Protein AF-A0A7X7D7C1-F1 (afdb_monomer)

Structure (mmCIF, N/CA/C/O backbone):
data_AF-A0A7X7D7C1-F1
#
_entry.id   AF-A0A7X7D7C1-F1
#
loop_
_atom_site.group_PDB
_atom_site.id
_atom_site.type_symbol
_atom_site.label_atom_id
_atom_site.label_alt_id
_atom_site.label_comp_id
_atom_site.label_asym_id
_atom_site.label_entity_id
_atom_site.label_seq_id
_atom_site.pdbx_PDB_ins_code
_atom_site.Cartn_x
_atom_site.Cartn_y
_atom_site.Cartn_z
_atom_site.occupancy
_atom_site.B_iso_or_equiv
_atom_site.auth_seq_id
_atom_site.auth_comp_id
_atom_site.auth_asym_id
_atom_site.auth_atom_id
_atom_site.pdbx_PDB_model_num
ATOM 1 N N . MET A 1 1 ? 28.244 -16.939 8.262 1.00 48.03 1 MET A N 1
ATOM 2 C CA . MET A 1 1 ? 29.289 -17.452 7.339 1.00 48.03 1 MET A CA 1
ATOM 3 C C . MET A 1 1 ? 29.789 -16.307 6.469 1.00 48.03 1 MET A C 1
ATOM 5 O O . MET A 1 1 ? 28.972 -15.503 6.046 1.00 48.03 1 MET A O 1
ATOM 9 N N . ARG A 1 2 ? 31.103 -16.177 6.223 1.00 37.56 2 ARG A N 1
ATOM 10 C CA . ARG A 1 2 ? 31.621 -15.137 5.308 1.00 37.56 2 ARG A CA 1
ATOM 11 C C . ARG A 1 2 ? 31.044 -15.374 3.893 1.00 37.56 2 ARG A C 1
ATOM 13 O O . ARG A 1 2 ? 31.078 -16.529 3.467 1.00 37.56 2 ARG A O 1
ATOM 20 N N . PRO A 1 3 ? 30.588 -14.343 3.148 1.00 43.19 3 PRO A N 1
ATOM 21 C CA . PRO A 1 3 ? 29.995 -14.484 1.804 1.00 43.19 3 PRO A CA 1
ATOM 22 C C . PRO A 1 3 ? 30.848 -15.314 0.833 1.00 43.19 3 PRO A C 1
ATOM 24 O O . PRO A 1 3 ? 30.339 -16.008 -0.039 1.00 43.19 3 PRO A O 1
ATOM 27 N N . THR A 1 4 ? 32.165 -15.307 1.038 1.00 40.94 4 THR A N 1
ATOM 28 C CA . THR A 1 4 ? 33.154 -16.076 0.279 1.00 40.94 4 THR A CA 1
ATOM 29 C C . THR A 1 4 ? 32.983 -17.597 0.372 1.00 40.94 4 THR A C 1
ATOM 31 O O . THR A 1 4 ? 33.309 -18.295 -0.583 1.00 40.94 4 THR A O 1
ATOM 34 N N . LEU A 1 5 ? 32.498 -18.115 1.506 1.00 43.31 5 LEU A N 1
ATOM 35 C CA . LEU A 1 5 ? 32.280 -19.553 1.710 1.00 43.31 5 LEU A CA 1
ATOM 36 C C . LEU A 1 5 ? 30.950 -20.011 1.099 1.00 43.31 5 LEU A C 1
ATOM 38 O O . LEU A 1 5 ? 30.892 -21.096 0.534 1.00 43.31 5 LEU A O 1
ATOM 42 N N . LEU A 1 6 ? 29.919 -19.160 1.143 1.00 42.34 6 LEU A N 1
ATOM 43 C CA . LEU A 1 6 ? 28.611 -19.442 0.544 1.00 42.34 6 LEU A CA 1
ATOM 44 C C . LEU A 1 6 ? 28.664 -19.345 -0.994 1.00 42.34 6 LEU A C 1
ATOM 46 O O . LEU A 1 6 ? 28.146 -20.215 -1.681 1.00 42.34 6 LEU A O 1
ATOM 50 N N . ALA A 1 7 ? 29.394 -18.369 -1.545 1.00 39.81 7 ALA A N 1
ATOM 51 C CA . ALA A 1 7 ? 29.587 -18.225 -2.994 1.00 39.81 7 ALA A CA 1
ATOM 52 C C . ALA A 1 7 ? 30.265 -19.442 -3.644 1.00 39.81 7 ALA A C 1
ATOM 54 O O . ALA A 1 7 ? 29.868 -19.881 -4.719 1.00 39.81 7 ALA A O 1
ATOM 55 N N . ARG A 1 8 ? 31.253 -20.035 -2.961 1.00 42.25 8 ARG A N 1
ATOM 56 C CA . ARG A 1 8 ? 31.924 -21.259 -3.423 1.00 42.25 8 ARG A CA 1
ATOM 57 C C . ARG A 1 8 ? 31.050 -22.510 -3.318 1.00 42.25 8 ARG A C 1
ATOM 59 O O . ARG A 1 8 ? 31.224 -23.408 -4.129 1.00 42.25 8 ARG A O 1
ATOM 66 N N . ALA A 1 9 ? 30.142 -22.569 -2.346 1.00 43.94 9 ALA A N 1
ATOM 67 C CA . ALA A 1 9 ? 29.276 -23.726 -2.130 1.00 43.94 9 ALA A CA 1
ATOM 68 C C . ALA A 1 9 ? 28.091 -23.790 -3.112 1.00 43.94 9 ALA A C 1
ATOM 70 O O . ALA A 1 9 ? 27.617 -24.879 -3.412 1.00 43.94 9 ALA A O 1
ATOM 71 N N . VAL A 1 10 ? 27.626 -22.641 -3.619 1.00 47.59 10 VAL A N 1
ATOM 72 C CA . VAL A 1 10 ? 26.404 -22.537 -4.447 1.00 47.59 10 VAL A CA 1
ATOM 73 C C . VAL A 1 10 ? 26.718 -22.225 -5.923 1.00 47.59 10 VAL A C 1
ATOM 75 O O . VAL A 1 10 ? 25.814 -22.052 -6.730 1.00 47.59 10 VAL A O 1
ATOM 78 N N . GLY A 1 11 ? 27.999 -22.137 -6.306 1.00 43.94 11 GLY A N 1
ATOM 79 C CA . GLY A 1 11 ? 28.406 -21.878 -7.696 1.00 43.94 11 GLY A CA 1
ATOM 80 C C . GLY A 1 11 ? 27.997 -20.500 -8.238 1.00 43.94 11 GLY A C 1
ATOM 81 O O . GLY A 1 11 ? 27.956 -20.316 -9.450 1.00 43.94 11 GLY A O 1
ATOM 82 N N . ARG A 1 12 ? 27.693 -19.536 -7.358 1.00 49.75 12 ARG A N 1
ATOM 83 C CA . ARG A 1 12 ? 27.253 -18.174 -7.710 1.00 49.75 12 ARG A CA 1
ATOM 84 C C . ARG A 1 12 ? 28.358 -17.148 -7.456 1.00 49.75 12 ARG A C 1
ATOM 86 O O . ARG A 1 12 ? 29.199 -17.308 -6.566 1.00 49.75 12 ARG A O 1
ATOM 93 N N . SER A 1 13 ? 28.363 -16.065 -8.223 1.00 51.19 13 SER A N 1
ATOM 94 C CA . SER A 1 13 ? 29.283 -14.943 -8.051 1.00 51.19 13 SER A CA 1
ATOM 95 C C . SER A 1 13 ? 29.093 -14.259 -6.691 1.00 51.19 13 SER A C 1
ATOM 97 O O . SER A 1 13 ? 28.040 -14.309 -6.055 1.00 51.19 13 SER A O 1
ATOM 99 N N . ARG A 1 14 ? 30.128 -13.546 -6.228 1.00 43.12 14 ARG A N 1
ATOM 100 C CA . ARG A 1 14 ? 30.064 -12.785 -4.966 1.00 43.12 14 ARG A CA 1
ATOM 101 C C . ARG A 1 14 ? 28.978 -11.702 -4.964 1.00 43.12 14 ARG A C 1
ATOM 103 O O . ARG A 1 14 ? 28.547 -11.318 -3.882 1.00 43.12 14 ARG A O 1
ATOM 110 N N . ARG A 1 15 ? 28.578 -11.191 -6.135 1.00 42.44 15 ARG A N 1
ATOM 111 C CA . ARG A 1 15 ? 27.517 -10.182 -6.283 1.00 42.44 15 ARG A CA 1
ATOM 112 C C . ARG A 1 15 ? 26.144 -10.819 -6.069 1.00 42.44 15 ARG A C 1
ATOM 114 O O . ARG A 1 15 ? 25.401 -10.326 -5.232 1.00 42.44 15 ARG A O 1
ATOM 121 N N . GLU A 1 16 ? 25.899 -11.963 -6.702 1.00 42.28 16 GLU A N 1
ATOM 122 C CA . GLU A 1 16 ? 24.675 -12.757 -6.524 1.00 42.28 16 GLU A CA 1
ATOM 123 C C . GLU A 1 16 ? 24.535 -13.245 -5.077 1.00 42.28 16 GLU A C 1
ATOM 125 O O . GLU A 1 16 ? 23.479 -13.139 -4.477 1.00 42.28 16 GLU A O 1
ATOM 130 N N . VAL A 1 17 ? 25.619 -13.689 -4.437 1.00 48.00 17 VAL A N 1
ATOM 131 C CA . VAL A 1 17 ? 25.576 -14.117 -3.022 1.00 48.00 17 VAL A CA 1
ATOM 132 C C . VAL A 1 17 ? 25.347 -12.959 -2.051 1.00 48.00 17 VAL A C 1
ATOM 134 O O . VAL A 1 17 ? 24.813 -13.160 -0.965 1.00 48.00 17 VAL A O 1
ATOM 137 N N . ARG A 1 18 ? 25.744 -11.742 -2.424 1.00 49.78 18 ARG A N 1
ATOM 138 C CA . ARG A 1 18 ? 25.498 -10.535 -1.626 1.00 49.78 18 ARG A CA 1
ATOM 139 C C . ARG A 1 18 ? 24.067 -10.014 -1.786 1.00 49.78 18 ARG A C 1
ATOM 141 O O . ARG A 1 18 ? 23.597 -9.333 -0.888 1.00 49.78 18 ARG A O 1
ATOM 148 N N . GLN A 1 19 ? 23.421 -10.333 -2.904 1.00 46.91 19 GLN A N 1
ATOM 149 C CA . GLN A 1 19 ? 21.993 -10.124 -3.146 1.00 46.91 19 GLN A CA 1
ATOM 150 C C . GLN A 1 19 ? 21.146 -11.150 -2.373 1.00 46.91 19 GLN A C 1
ATOM 152 O O . GLN A 1 19 ? 20.177 -10.791 -1.729 1.00 46.91 19 GLN A O 1
ATOM 157 N N . LEU A 1 20 ? 21.613 -12.399 -2.279 1.00 45.16 20 LEU A N 1
ATOM 158 C CA . LEU A 1 20 ? 20.924 -13.481 -1.557 1.00 45.16 20 LEU A CA 1
ATOM 159 C C . LEU A 1 20 ? 20.995 -13.407 -0.024 1.00 45.16 20 LEU A C 1
ATOM 161 O O . LEU A 1 20 ? 20.356 -14.210 0.652 1.00 45.16 20 LEU A O 1
ATOM 165 N N . VAL A 1 21 ? 21.834 -12.537 0.546 1.00 52.25 21 VAL A N 1
ATOM 166 C CA . VAL A 1 21 ? 22.039 -12.471 1.999 1.00 52.25 21 VAL A CA 1
ATOM 167 C C . VAL A 1 21 ? 21.817 -11.055 2.480 1.00 52.25 21 VAL A C 1
ATOM 169 O O . VAL A 1 21 ? 22.618 -10.154 2.228 1.00 52.25 21 VAL A O 1
ATOM 172 N N . GLU A 1 22 ? 20.752 -10.902 3.249 1.00 62.31 22 GLU A N 1
ATOM 173 C CA . GLU A 1 22 ? 20.412 -9.657 3.901 1.00 62.31 22 GLU A CA 1
ATOM 174 C C . GLU A 1 22 ? 21.568 -9.113 4.775 1.00 62.31 22 GLU A C 1
ATOM 176 O O . GLU A 1 22 ? 22.201 -9.876 5.522 1.00 62.31 22 GLU A O 1
ATOM 181 N N . PRO A 1 23 ? 21.859 -7.795 4.749 1.00 66.00 23 PRO A N 1
ATOM 182 C CA . PRO A 1 23 ? 22.815 -7.201 5.671 1.00 66.00 23 PRO A CA 1
ATOM 183 C C . PRO A 1 23 ? 22.421 -7.465 7.139 1.00 66.00 23 PRO A C 1
ATOM 185 O O . PRO A 1 23 ? 21.325 -7.086 7.550 1.00 66.00 23 PRO A O 1
ATOM 188 N N . PRO A 1 24 ? 23.324 -7.992 7.993 1.00 71.19 24 PRO A N 1
ATOM 189 C CA . PRO A 1 24 ? 23.021 -8.270 9.404 1.00 71.19 24 PRO A CA 1
ATOM 190 C C . PRO A 1 24 ? 22.483 -7.067 10.196 1.00 71.19 24 PRO A C 1
ATOM 192 O O . PRO A 1 24 ? 21.788 -7.238 11.196 1.00 71.19 24 PRO A O 1
ATOM 195 N N . ALA A 1 25 ? 22.812 -5.847 9.760 1.00 76.31 25 ALA A N 1
ATOM 196 C CA . ALA A 1 25 ? 22.341 -4.612 10.375 1.00 76.31 25 ALA A CA 1
ATOM 197 C C . ALA A 1 25 ? 20.852 -4.334 10.099 1.00 76.31 25 ALA A C 1
ATOM 199 O O . ALA A 1 25 ? 20.159 -3.871 11.003 1.00 76.31 25 ALA A O 1
ATOM 200 N N . ALA A 1 26 ? 20.359 -4.639 8.893 1.00 77.19 26 ALA A N 1
ATOM 201 C CA . ALA A 1 26 ? 18.952 -4.468 8.531 1.00 77.19 26 ALA A CA 1
ATOM 202 C C . ALA A 1 26 ? 18.081 -5.475 9.301 1.00 77.19 26 ALA A C 1
ATOM 204 O O . ALA A 1 26 ? 17.146 -5.070 9.990 1.00 77.19 26 ALA A O 1
ATOM 205 N N . ALA A 1 27 ? 18.496 -6.745 9.347 1.00 81.56 27 ALA A N 1
ATOM 206 C CA . ALA A 1 27 ? 17.793 -7.797 10.081 1.00 81.56 27 ALA A CA 1
ATOM 207 C C . ALA A 1 27 ? 17.707 -7.484 11.581 1.00 81.56 27 ALA A C 1
ATOM 209 O O . ALA A 1 27 ? 16.659 -7.629 12.214 1.00 81.56 27 ALA A O 1
ATOM 210 N N . MET A 1 28 ? 18.818 -7.016 12.165 1.00 83.88 28 MET A N 1
ATOM 211 C CA . MET A 1 28 ? 18.857 -6.603 13.566 1.00 83.88 28 MET A CA 1
ATOM 212 C C . MET A 1 28 ? 17.946 -5.402 13.826 1.00 83.88 28 MET A C 1
ATOM 214 O O . MET A 1 28 ? 17.231 -5.396 14.827 1.00 83.88 28 MET A O 1
ATOM 218 N N . TRP A 1 29 ? 17.964 -4.397 12.949 1.00 86.56 29 TRP A N 1
ATOM 219 C CA . TRP A 1 29 ? 17.105 -3.223 13.068 1.00 86.56 29 TRP A CA 1
ATOM 220 C C . TRP A 1 29 ? 15.622 -3.611 13.008 1.00 86.56 29 TRP A C 1
ATOM 222 O O . TRP A 1 29 ? 14.881 -3.283 13.933 1.00 86.56 29 TRP A O 1
ATOM 232 N N . ARG A 1 30 ? 15.210 -4.415 12.021 1.00 89.38 30 ARG A N 1
ATOM 233 C CA . ARG A 1 30 ? 13.825 -4.898 11.896 1.00 89.38 30 ARG A CA 1
ATOM 234 C C . ARG A 1 30 ? 13.369 -5.706 13.099 1.00 89.38 30 ARG A C 1
ATOM 236 O O . ARG A 1 30 ? 12.275 -5.490 13.614 1.00 89.38 30 ARG A O 1
ATOM 243 N N . ARG A 1 31 ? 14.234 -6.580 13.621 1.00 89.06 31 ARG A N 1
ATOM 244 C CA . ARG A 1 31 ? 13.952 -7.305 14.864 1.00 89.06 31 ARG A CA 1
ATOM 245 C C . ARG A 1 31 ? 13.671 -6.347 16.025 1.00 89.06 31 ARG A C 1
ATOM 247 O O . ARG A 1 31 ? 12.724 -6.571 16.769 1.00 89.06 31 ARG A O 1
ATOM 254 N N . ARG A 1 32 ? 14.459 -5.277 16.185 1.00 88.12 32 ARG A N 1
ATOM 255 C CA . ARG A 1 32 ? 14.231 -4.278 17.247 1.00 88.12 32 ARG A CA 1
ATOM 256 C C . ARG A 1 32 ? 12.945 -3.486 17.059 1.00 88.12 32 ARG A C 1
ATOM 258 O O . ARG A 1 32 ? 12.295 -3.180 18.055 1.00 88.12 32 ARG A O 1
ATOM 265 N N . VAL A 1 33 ? 12.599 -3.160 15.816 1.00 90.31 33 VAL A N 1
ATOM 266 C CA . VAL A 1 33 ? 11.323 -2.522 15.468 1.00 90.31 33 VAL A CA 1
ATOM 267 C C . VAL A 1 33 ? 10.160 -3.427 15.893 1.00 90.31 33 VAL A C 1
ATOM 269 O O . VAL A 1 33 ? 9.289 -2.990 16.640 1.00 90.31 33 VAL A O 1
ATOM 272 N N . LEU A 1 34 ? 10.200 -4.716 15.540 1.00 91.88 34 LEU A N 1
ATOM 273 C CA . LEU A 1 34 ? 9.153 -5.688 15.889 1.00 91.88 34 LEU A CA 1
ATOM 274 C C . LEU A 1 34 ? 9.069 -6.016 17.386 1.00 91.88 34 LEU A C 1
ATOM 276 O O . LEU A 1 34 ? 7.971 -6.248 17.886 1.00 91.88 34 LEU A O 1
ATOM 280 N N . GLU A 1 35 ? 10.193 -6.025 18.111 1.00 90.44 35 GLU A N 1
ATOM 281 C CA . GLU A 1 35 ? 10.228 -6.210 19.576 1.00 90.44 35 GLU A CA 1
ATOM 282 C C . GLU A 1 35 ? 9.445 -5.116 20.326 1.00 90.44 35 GLU A C 1
ATOM 284 O O . GLU A 1 35 ? 9.054 -5.321 21.473 1.00 90.44 35 GLU A O 1
ATOM 289 N N . ARG A 1 36 ? 9.232 -3.954 19.697 1.00 87.56 36 ARG A N 1
ATOM 290 C CA . ARG A 1 36 ? 8.553 -2.787 20.282 1.00 87.56 36 ARG A CA 1
ATOM 291 C C . ARG A 1 36 ? 7.176 -2.525 19.682 1.00 87.56 36 ARG A C 1
ATOM 293 O O . ARG A 1 36 ? 6.485 -1.631 20.162 1.00 87.56 36 ARG A O 1
ATOM 300 N N . ALA A 1 37 ? 6.811 -3.255 18.633 1.00 94.56 37 ALA A N 1
ATOM 301 C CA . ALA A 1 37 ? 5.573 -3.024 17.920 1.00 94.56 37 ALA A CA 1
ATOM 302 C C . ALA A 1 37 ? 4.364 -3.448 18.762 1.00 94.56 37 ALA A C 1
ATOM 304 O O . ALA A 1 37 ? 4.345 -4.537 19.343 1.00 94.56 37 ALA A O 1
ATOM 305 N N . VAL A 1 38 ? 3.351 -2.588 18.799 1.00 96.75 38 VAL A N 1
ATOM 306 C CA . VAL A 1 38 ? 2.051 -2.878 19.399 1.00 96.75 38 VAL A CA 1
ATOM 307 C C . VAL A 1 38 ? 1.279 -3.778 18.447 1.00 96.75 38 VAL A C 1
ATOM 309 O O . VAL A 1 38 ? 1.146 -3.481 17.262 1.00 96.75 38 VAL A O 1
ATOM 312 N N . ASP A 1 39 ? 0.786 -4.900 18.956 1.00 97.50 39 ASP A N 1
ATOM 313 C CA . ASP A 1 39 ? -0.023 -5.816 18.163 1.00 97.50 39 ASP A CA 1
ATOM 314 C C . ASP A 1 39 ? -1.446 -5.273 18.021 1.00 97.50 39 ASP A C 1
ATOM 316 O O . ASP A 1 39 ? -2.176 -5.167 19.007 1.00 97.50 39 ASP A O 1
ATOM 320 N N . VAL A 1 40 ? -1.828 -4.921 16.796 1.00 97.56 40 VAL A N 1
ATOM 321 C CA . VAL A 1 40 ? -3.162 -4.399 16.463 1.00 97.56 40 VAL A CA 1
ATOM 322 C C . VAL A 1 40 ? -3.923 -5.358 15.550 1.00 97.56 40 VAL A C 1
ATOM 324 O O . VAL A 1 40 ? -4.880 -4.966 14.894 1.00 97.56 40 VAL A O 1
ATOM 327 N N . THR A 1 41 ? -3.520 -6.633 15.498 1.00 97.38 41 THR A N 1
ATOM 328 C CA . THR A 1 41 ? -4.073 -7.618 14.552 1.00 97.38 41 THR A CA 1
ATOM 329 C C . THR A 1 41 ? -5.597 -7.726 14.623 1.00 97.38 41 THR A C 1
ATOM 331 O O . THR A 1 41 ? -6.248 -7.801 13.584 1.00 97.38 41 THR A O 1
ATOM 334 N N . ALA A 1 42 ? -6.164 -7.743 15.833 1.00 95.25 42 ALA A N 1
ATOM 335 C CA . ALA A 1 42 ? -7.608 -7.869 16.026 1.00 95.25 42 ALA A CA 1
ATOM 336 C C . ALA A 1 42 ? -8.353 -6.597 15.594 1.00 95.25 42 ALA A C 1
ATOM 338 O O . ALA A 1 42 ? -9.231 -6.667 14.743 1.00 95.25 42 ALA A O 1
ATOM 339 N N . SER A 1 43 ? -7.955 -5.432 16.114 1.00 94.94 43 SER A N 1
ATOM 340 C CA . SER A 1 43 ? -8.625 -4.159 15.817 1.00 94.94 43 SER A CA 1
ATOM 341 C C . SER A 1 43 ? -8.428 -3.697 14.374 1.00 94.94 43 SER A C 1
ATOM 343 O O . SER A 1 43 ? -9.311 -3.055 13.814 1.00 94.94 43 SER A O 1
ATOM 345 N N . SER A 1 44 ? -7.303 -4.041 13.741 1.00 93.75 44 SER A N 1
ATOM 346 C CA . SER A 1 44 ? -7.073 -3.753 12.325 1.00 93.75 44 SER A CA 1
ATOM 347 C C . SER A 1 44 ? -8.105 -4.449 11.435 1.00 93.75 44 SER A C 1
ATOM 349 O O . SER A 1 44 ? -8.513 -3.876 10.433 1.00 93.75 44 SER A O 1
ATOM 351 N N . ALA A 1 45 ? -8.604 -5.635 11.798 1.00 96.12 45 ALA A N 1
ATOM 352 C CA . ALA A 1 45 ? -9.597 -6.333 10.982 1.00 96.12 45 ALA A CA 1
ATOM 353 C C . ALA A 1 45 ? -10.942 -5.588 10.886 1.00 96.12 45 ALA A C 1
ATOM 355 O O . ALA A 1 45 ? -11.663 -5.808 9.922 1.00 96.12 45 ALA A O 1
ATOM 356 N N . GLU A 1 46 ? -11.264 -4.708 11.838 1.00 96.44 46 GLU A N 1
ATOM 357 C CA . GLU A 1 46 ? -12.581 -4.061 11.980 1.00 96.44 46 GLU A CA 1
ATOM 358 C C . GLU A 1 46 ? -12.629 -2.622 11.436 1.00 96.44 46 GLU A C 1
ATOM 360 O O . GLU A 1 46 ? -13.694 -2.016 11.407 1.00 96.44 46 GLU A O 1
ATOM 365 N N . ARG A 1 47 ? -11.491 -2.063 11.006 1.00 96.94 47 ARG A N 1
ATOM 366 C CA . ARG A 1 47 ? -11.396 -0.682 10.503 1.00 96.94 47 ARG A CA 1
ATOM 367 C C . ARG A 1 47 ? -11.428 -0.642 8.986 1.00 96.94 47 ARG A C 1
ATOM 369 O O . ARG A 1 47 ? -10.543 -1.224 8.344 1.00 96.94 47 ARG A O 1
ATOM 376 N N . SER A 1 48 ? -12.402 0.058 8.416 1.00 98.44 48 SER A N 1
ATOM 377 C CA . SER A 1 48 ? -12.421 0.342 6.982 1.00 98.44 48 SER A CA 1
ATOM 378 C C . SER A 1 48 ? -11.174 1.130 6.582 1.00 98.44 48 SER A C 1
ATOM 380 O O . SER A 1 48 ? -10.675 1.957 7.347 1.00 98.44 48 SER A O 1
ATOM 382 N N . CYS A 1 49 ? -10.612 0.824 5.415 1.00 98.12 49 CYS A N 1
ATOM 383 C CA . CYS A 1 49 ? -9.260 1.266 5.085 1.00 98.12 49 CYS A CA 1
ATOM 384 C C . CYS A 1 49 ? -9.126 1.741 3.640 1.00 98.12 49 CYS A C 1
ATOM 386 O O . CYS A 1 49 ? -9.465 1.010 2.710 1.00 98.12 49 CYS A O 1
ATOM 388 N N . LEU A 1 50 ? -8.543 2.925 3.463 1.00 98.88 50 LEU A N 1
ATOM 389 C CA . LEU A 1 50 ? -8.029 3.403 2.183 1.00 98.88 50 LEU A CA 1
ATOM 390 C C . LEU A 1 50 ? -6.516 3.163 2.127 1.00 98.88 50 LEU A C 1
ATOM 392 O O . LEU A 1 50 ? -5.766 3.754 2.902 1.00 98.88 50 LEU A O 1
ATOM 396 N N . VAL A 1 51 ? -6.061 2.299 1.224 1.00 98.94 51 VAL A N 1
ATOM 397 C CA . VAL A 1 51 ? -4.634 2.060 0.971 1.00 98.94 51 VAL A CA 1
ATOM 398 C C . VAL A 1 51 ? -4.180 2.958 -0.173 1.00 98.94 51 VAL A C 1
ATOM 400 O O . VAL A 1 51 ? -4.722 2.873 -1.269 1.00 98.94 51 VAL A O 1
ATOM 403 N N . LEU A 1 52 ? -3.186 3.802 0.076 1.00 98.88 52 LEU A N 1
ATOM 404 C CA . LEU A 1 52 ? -2.564 4.693 -0.896 1.00 98.88 52 LEU A CA 1
ATOM 405 C C . LEU A 1 52 ? -1.164 4.168 -1.233 1.00 98.88 52 LEU A C 1
ATOM 407 O O . LEU A 1 52 ? -0.261 4.200 -0.392 1.00 98.88 52 LEU A O 1
ATOM 411 N N . ALA A 1 53 ? -0.993 3.696 -2.464 1.00 98.50 53 ALA A N 1
ATOM 412 C CA . ALA A 1 53 ? 0.256 3.166 -3.001 1.00 98.50 53 ALA A CA 1
ATOM 413 C C . ALA A 1 53 ? 0.774 4.070 -4.135 1.00 98.50 53 ALA A C 1
ATOM 415 O O . ALA A 1 53 ? -0.009 4.454 -5.008 1.00 98.50 53 ALA A O 1
ATOM 416 N N . PRO A 1 54 ? 2.062 4.456 -4.153 1.00 97.25 54 PRO A N 1
ATOM 417 C CA . PRO A 1 54 ? 2.593 5.264 -5.240 1.00 97.25 54 PRO A CA 1
ATOM 418 C C . PRO A 1 54 ? 2.737 4.438 -6.516 1.00 97.25 54 PRO A C 1
ATOM 420 O O . PRO A 1 54 ? 2.376 4.943 -7.584 1.00 97.25 54 PRO A O 1
ATOM 423 N N . HIS A 1 55 ? 3.182 3.181 -6.421 1.00 97.12 55 HIS A N 1
ATOM 424 C CA . HIS A 1 55 ? 3.376 2.293 -7.567 1.00 97.12 55 HIS A CA 1
ATOM 425 C C . HIS A 1 55 ? 2.500 1.033 -7.489 1.00 97.12 55 HIS A C 1
ATOM 427 O O . HIS A 1 55 ? 2.064 0.645 -6.403 1.00 97.12 55 HIS A O 1
ATOM 433 N N . PRO A 1 56 ? 2.218 0.387 -8.639 1.00 97.19 56 PRO A N 1
ATOM 434 C CA . PRO A 1 56 ? 1.587 -0.928 -8.665 1.00 97.19 56 PRO A CA 1
ATOM 435 C C . PRO A 1 56 ? 2.558 -1.983 -8.116 1.00 97.19 56 PRO A C 1
ATOM 437 O O . PRO A 1 56 ? 3.529 -2.287 -8.807 1.00 97.19 56 PRO A O 1
ATOM 440 N N . ASP A 1 57 ? 2.256 -2.519 -6.925 1.00 97.50 57 ASP A N 1
ATOM 441 C CA . ASP A 1 57 ? 2.952 -3.551 -6.127 1.00 97.50 57 ASP A CA 1
ATOM 442 C C . ASP A 1 57 ? 3.083 -3.154 -4.649 1.00 97.50 57 ASP A C 1
ATOM 444 O O . ASP A 1 57 ? 2.973 -4.017 -3.768 1.00 97.50 57 ASP A O 1
ATOM 448 N N . ASP A 1 58 ? 3.262 -1.865 -4.357 1.00 98.31 58 ASP A N 1
ATOM 449 C CA . ASP A 1 58 ? 3.442 -1.332 -3.005 1.00 98.31 58 ASP A CA 1
ATOM 450 C C . ASP A 1 58 ? 2.274 -1.676 -2.072 1.00 98.31 58 ASP A C 1
ATOM 452 O O . ASP A 1 58 ? 2.490 -1.964 -0.889 1.00 98.31 58 ASP A O 1
ATOM 456 N N . GLU A 1 59 ? 1.038 -1.707 -2.587 1.00 98.69 59 GLU A N 1
ATOM 457 C CA . GLU A 1 59 ? -0.154 -2.089 -1.821 1.00 98.69 59 GLU A CA 1
ATOM 458 C C . GLU A 1 59 ? -0.039 -3.527 -1.312 1.00 98.69 59 GLU A C 1
ATOM 460 O O . GLU A 1 59 ? -0.362 -3.835 -0.161 1.00 98.69 59 GLU A O 1
ATOM 465 N N . THR A 1 60 ? 0.483 -4.411 -2.161 1.00 98.75 60 THR A N 1
ATOM 466 C CA . THR A 1 60 ? 0.655 -5.819 -1.848 1.00 98.75 60 THR A CA 1
ATOM 467 C C . THR A 1 60 ? 1.881 -6.003 -0.959 1.00 98.75 60 THR A C 1
ATOM 469 O O . THR A 1 60 ? 1.810 -6.728 0.038 1.00 98.75 60 THR A O 1
ATOM 472 N N . ILE A 1 61 ? 2.997 -5.338 -1.273 1.00 98.19 61 ILE A N 1
ATOM 473 C CA . ILE A 1 61 ? 4.259 -5.403 -0.526 1.00 98.19 61 ILE A CA 1
ATOM 474 C C . ILE A 1 61 ? 4.046 -4.957 0.923 1.00 98.19 61 ILE A C 1
ATOM 476 O O . ILE A 1 61 ? 4.389 -5.698 1.852 1.00 98.19 61 ILE A O 1
ATOM 480 N N . GLY A 1 62 ? 3.451 -3.783 1.127 1.00 97.62 62 GLY A N 1
ATOM 481 C CA . GLY A 1 62 ? 3.249 -3.195 2.447 1.00 97.62 62 GLY A CA 1
ATOM 482 C C . GLY A 1 62 ? 2.083 -3.804 3.221 1.00 97.62 62 GLY A C 1
ATOM 483 O O . GLY A 1 62 ? 2.223 -4.081 4.413 1.00 97.62 62 GLY A O 1
ATOM 484 N N . CYS A 1 63 ? 0.957 -4.047 2.542 1.00 98.69 63 CYS A N 1
ATOM 485 C CA . CYS A 1 63 ? -0.341 -4.229 3.199 1.00 98.69 63 CYS A CA 1
ATOM 486 C C . CYS A 1 63 ? -1.093 -5.505 2.796 1.00 98.69 63 CYS A C 1
ATOM 488 O O . CYS A 1 63 ? -2.207 -5.708 3.278 1.00 98.69 63 CYS A O 1
ATOM 490 N N . GLY A 1 64 ? -0.551 -6.362 1.925 1.00 98.69 64 GLY A N 1
ATOM 491 C CA . GLY A 1 64 ? -1.307 -7.463 1.320 1.00 98.69 64 GLY A CA 1
ATOM 492 C C . GLY A 1 64 ? -2.025 -8.381 2.320 1.00 98.69 64 GLY A C 1
ATOM 493 O O . GLY A 1 64 ? -3.205 -8.690 2.155 1.00 98.69 64 GLY A O 1
ATOM 494 N N . ALA A 1 65 ? -1.365 -8.787 3.407 1.00 98.62 65 ALA A N 1
ATOM 495 C CA . ALA A 1 65 ? -1.997 -9.643 4.412 1.00 98.62 65 ALA A CA 1
ATOM 496 C C . ALA A 1 65 ? -3.050 -8.887 5.239 1.00 98.62 65 ALA A C 1
ATOM 498 O O . ALA A 1 65 ? -4.067 -9.472 5.614 1.00 98.62 65 ALA A O 1
ATOM 499 N N . THR A 1 66 ? -2.831 -7.601 5.512 1.00 98.81 66 THR A N 1
ATOM 500 C CA . THR A 1 66 ? -3.777 -6.715 6.203 1.00 98.81 66 THR A CA 1
ATOM 501 C C . THR A 1 66 ? -5.022 -6.458 5.356 1.00 98.81 66 THR A C 1
ATOM 503 O O . THR A 1 66 ? -6.132 -6.562 5.876 1.00 98.81 66 THR A O 1
ATOM 506 N N . ILE A 1 67 ? -4.863 -6.214 4.052 1.00 98.88 67 ILE A N 1
ATOM 507 C CA . ILE A 1 67 ? -5.968 -6.086 3.091 1.00 98.88 67 ILE A CA 1
ATOM 508 C C . ILE A 1 67 ? -6.802 -7.370 3.105 1.00 98.88 67 ILE A C 1
ATOM 510 O O . ILE A 1 67 ? -7.995 -7.322 3.406 1.00 98.88 67 ILE A O 1
ATOM 514 N N . ALA A 1 68 ? -6.169 -8.527 2.885 1.00 98.75 68 ALA A N 1
ATOM 515 C CA . ALA A 1 68 ? -6.868 -9.811 2.861 1.00 98.75 68 ALA A CA 1
ATOM 516 C C . ALA A 1 68 ? -7.574 -10.123 4.192 1.00 98.75 68 ALA A C 1
ATOM 518 O O . ALA A 1 68 ? -8.696 -10.630 4.199 1.00 98.75 68 ALA A O 1
ATOM 519 N N . ARG A 1 69 ? -6.957 -9.769 5.329 1.00 98.50 69 ARG A N 1
ATOM 520 C CA . ARG A 1 69 ? -7.563 -9.905 6.661 1.00 98.50 69 ARG A CA 1
ATOM 521 C C . ARG A 1 69 ? -8.835 -9.073 6.801 1.00 98.50 69 ARG A C 1
ATOM 523 O O . ARG A 1 69 ? -9.843 -9.606 7.258 1.00 98.50 69 ARG A O 1
ATOM 530 N N . LYS A 1 70 ? -8.794 -7.792 6.427 1.00 98.69 70 LYS A N 1
ATOM 531 C CA . LYS A 1 70 ? -9.956 -6.889 6.478 1.00 98.69 70 LYS A CA 1
ATOM 532 C C . LYS A 1 70 ? -11.078 -7.397 5.577 1.00 98.69 70 LYS A C 1
ATOM 534 O O . LYS A 1 70 ? -12.212 -7.529 6.027 1.00 98.69 70 LYS A O 1
ATOM 539 N N . ARG A 1 71 ? -10.753 -7.777 4.339 1.00 98.62 71 ARG A N 1
ATOM 540 C CA . ARG A 1 71 ? -11.731 -8.311 3.379 1.00 98.62 71 ARG A CA 1
ATOM 541 C C . ARG A 1 71 ? -12.378 -9.604 3.866 1.00 98.62 71 ARG A C 1
ATOM 543 O O . ARG A 1 71 ? -13.598 -9.723 3.814 1.00 98.62 71 ARG A O 1
ATOM 550 N N . ALA A 1 72 ? -11.604 -10.525 4.438 1.00 98.19 72 ALA A N 1
ATOM 551 C CA . ALA A 1 72 ? -12.143 -11.750 5.029 1.00 98.19 72 ALA A CA 1
ATOM 552 C C . ALA A 1 72 ? -13.054 -11.504 6.248 1.00 98.19 72 ALA A C 1
ATOM 554 O O . ALA A 1 72 ? -13.908 -12.338 6.542 1.00 98.19 72 ALA A O 1
ATOM 555 N N . ALA A 1 73 ? -12.899 -10.371 6.939 1.00 98.06 73 ALA A N 1
ATOM 556 C CA . ALA A 1 73 ? -13.784 -9.940 8.021 1.00 98.06 73 ALA A CA 1
ATOM 557 C C . ALA A 1 73 ? -15.039 -9.185 7.529 1.00 98.06 73 ALA A C 1
ATOM 559 O O . ALA A 1 73 ? -15.879 -8.811 8.343 1.00 98.06 73 ALA A O 1
ATOM 560 N N . GLY A 1 74 ? -15.188 -8.963 6.217 1.00 98.31 74 GLY A N 1
ATOM 561 C CA . GLY A 1 74 ? -16.267 -8.151 5.643 1.00 98.31 74 GLY A CA 1
ATOM 562 C C . GLY A 1 74 ? -16.031 -6.641 5.746 1.00 98.31 74 GLY A C 1
ATOM 563 O O . GLY A 1 74 ? -16.924 -5.857 5.430 1.00 98.31 74 GLY A O 1
ATOM 564 N N . THR A 1 75 ? -14.836 -6.222 6.159 1.00 98.56 75 THR A N 1
ATOM 565 C CA . THR A 1 75 ? -14.482 -4.814 6.338 1.00 98.56 75 THR A CA 1
ATOM 566 C C . THR A 1 75 ? -14.140 -4.170 4.987 1.00 98.56 75 THR A C 1
ATOM 568 O O . THR A 1 75 ? -13.372 -4.747 4.203 1.00 98.56 75 THR A O 1
ATOM 571 N N . PRO A 1 76 ? -14.691 -2.983 4.670 1.00 98.62 76 PRO A N 1
ATOM 572 C CA . PRO A 1 76 ? -14.401 -2.292 3.417 1.00 98.62 76 PRO A CA 1
ATOM 573 C C . PRO A 1 76 ? -12.918 -1.936 3.270 1.00 98.62 76 PRO A C 1
ATOM 575 O O . PRO A 1 76 ? -12.296 -1.414 4.196 1.00 98.62 76 PRO A O 1
ATOM 578 N N . VAL A 1 77 ? -12.362 -2.179 2.082 1.00 98.88 77 VAL A N 1
ATOM 579 C CA . VAL A 1 77 ? -11.018 -1.724 1.708 1.00 98.88 77 VAL A CA 1
ATOM 580 C C . VAL A 1 77 ? -11.080 -1.142 0.306 1.00 98.88 77 VAL A C 1
ATOM 582 O O . VAL A 1 77 ? -11.594 -1.807 -0.592 1.00 98.88 77 VAL A O 1
ATOM 585 N N . ARG A 1 78 ? -10.533 0.062 0.136 1.00 98.88 78 ARG A N 1
ATOM 586 C CA . ARG A 1 78 ? -10.275 0.689 -1.162 1.00 98.88 78 ARG A CA 1
ATOM 587 C C . ARG A 1 78 ? -8.772 0.831 -1.352 1.00 98.88 78 ARG A C 1
ATOM 589 O O . ARG A 1 78 ? -8.067 1.222 -0.423 1.00 98.88 78 ARG A O 1
ATOM 596 N N . VAL A 1 79 ? -8.285 0.509 -2.541 1.00 98.94 79 VAL A N 1
ATOM 597 C CA . VAL A 1 79 ? -6.883 0.659 -2.935 1.00 98.94 79 VAL A CA 1
ATOM 598 C C . VAL A 1 79 ? -6.804 1.748 -3.995 1.00 98.94 79 VAL A C 1
ATOM 600 O O . VAL A 1 79 ? -7.521 1.702 -4.990 1.00 98.94 79 VAL A O 1
ATOM 603 N N . VAL A 1 80 ? -5.929 2.723 -3.786 1.00 98.88 80 VAL A N 1
ATOM 604 C CA . VAL A 1 80 ? -5.633 3.784 -4.746 1.00 98.88 80 VAL A CA 1
ATOM 605 C C . VAL A 1 80 ? -4.161 3.698 -5.107 1.00 98.88 80 VAL A C 1
ATOM 607 O O . VAL A 1 80 ? -3.296 3.797 -4.234 1.00 98.88 80 VAL A O 1
ATOM 610 N N . VAL A 1 81 ? -3.886 3.546 -6.397 1.00 98.69 81 VAL A N 1
ATOM 611 C CA . VAL A 1 81 ? -2.533 3.543 -6.949 1.00 98.69 81 VAL A CA 1
ATOM 612 C C . VAL A 1 81 ? -2.319 4.852 -7.698 1.00 98.69 81 VAL A C 1
ATOM 614 O O . VAL A 1 81 ? -3.063 5.181 -8.628 1.00 98.69 81 VAL A O 1
ATOM 617 N N . ALA A 1 82 ? -1.329 5.630 -7.264 1.00 97.94 82 ALA A N 1
ATOM 618 C CA . ALA A 1 82 ? -1.132 6.985 -7.762 1.00 97.94 82 ALA A CA 1
ATOM 619 C C . ALA A 1 82 ? -0.536 6.997 -9.173 1.00 97.94 82 ALA A C 1
ATOM 621 O O . ALA A 1 82 ? -1.038 7.712 -10.042 1.00 97.94 82 ALA A O 1
ATOM 622 N N . THR A 1 83 ? 0.506 6.196 -9.409 1.00 96.38 83 THR A N 1
ATOM 623 C CA . THR A 1 83 ? 1.221 6.168 -10.687 1.00 96.38 83 THR A CA 1
ATOM 624 C C . THR A 1 83 ? 1.046 4.849 -11.431 1.00 96.38 83 THR A C 1
ATOM 626 O O . THR A 1 83 ? 0.810 3.798 -10.847 1.00 96.38 83 THR A O 1
ATOM 629 N N . ASP A 1 84 ? 1.192 4.890 -12.749 1.00 91.69 84 ASP A N 1
ATOM 630 C CA . ASP A 1 84 ? 1.066 3.708 -13.614 1.00 91.69 84 ASP A CA 1
ATOM 631 C C . ASP A 1 84 ? 2.338 2.852 -13.739 1.00 91.69 84 ASP A C 1
ATOM 633 O O . ASP A 1 84 ? 2.313 1.781 -14.351 1.00 91.69 84 ASP A O 1
ATOM 637 N N . GLY A 1 85 ? 3.464 3.306 -13.185 1.00 87.69 85 GLY A N 1
ATOM 638 C CA . GLY A 1 85 ? 4.705 2.546 -13.220 1.00 87.69 85 GLY A CA 1
ATOM 639 C C . GLY A 1 85 ? 5.415 2.480 -14.581 1.00 87.69 85 GLY A C 1
ATOM 640 O O . GLY A 1 85 ? 6.257 1.599 -14.798 1.00 87.69 85 GLY A O 1
ATOM 641 N N . ARG A 1 86 ? 5.070 3.356 -15.534 1.00 86.69 86 ARG A N 1
ATOM 642 C CA . ARG A 1 86 ? 5.545 3.278 -16.929 1.00 86.69 86 ARG A CA 1
ATOM 643 C C . ARG A 1 86 ? 7.040 3.554 -17.134 1.00 86.69 86 ARG A C 1
ATOM 645 O O . ARG A 1 86 ? 7.551 3.278 -18.220 1.00 86.69 86 ARG A O 1
ATOM 652 N N . HIS A 1 87 ? 7.743 4.118 -16.146 1.00 83.38 87 HIS A N 1
ATOM 653 C CA . HIS A 1 87 ? 9.149 4.551 -16.273 1.00 83.38 87 HIS A CA 1
ATOM 654 C C . HIS A 1 87 ? 10.137 3.814 -15.366 1.00 83.38 87 HIS A C 1
ATOM 656 O O . HIS A 1 87 ? 11.349 4.003 -15.489 1.00 83.38 87 HIS A O 1
ATOM 662 N N . SER A 1 88 ? 9.629 2.932 -14.524 1.00 73.25 88 SER A N 1
ATOM 663 C CA . SER A 1 88 ? 10.358 2.048 -13.625 1.00 73.25 88 SER A CA 1
ATOM 664 C C . SER A 1 88 ? 11.448 1.227 -14.320 1.00 73.25 88 SER A C 1
ATOM 666 O O . SER A 1 88 ? 12.538 1.037 -13.782 1.00 73.25 88 SER A O 1
ATOM 668 N N . HIS A 1 89 ? 11.167 0.737 -15.533 1.00 77.69 89 HIS A N 1
ATOM 669 C CA . HIS A 1 89 ? 12.023 -0.176 -16.283 1.00 77.69 89 HIS A CA 1
ATOM 670 C C . HIS A 1 89 ? 12.160 0.327 -17.721 1.00 77.69 89 HIS A C 1
ATOM 672 O O . HIS A 1 89 ? 11.177 0.562 -18.421 1.00 77.69 89 HIS A O 1
ATOM 678 N N . ARG A 1 90 ? 13.401 0.464 -18.199 1.00 79.06 90 ARG A N 1
ATOM 679 C CA . ARG A 1 90 ? 13.662 0.710 -19.623 1.00 79.06 90 ARG A CA 1
ATOM 680 C C . ARG A 1 90 ? 13.786 -0.629 -20.336 1.00 79.06 90 ARG A C 1
ATOM 682 O O . ARG A 1 90 ? 14.660 -1.418 -19.991 1.00 79.06 90 ARG A O 1
ATOM 689 N N . SER A 1 91 ? 12.968 -0.840 -21.359 1.00 84.56 91 SER A N 1
ATOM 690 C CA . SER A 1 91 ? 13.040 -2.009 -22.236 1.00 84.56 91 SER A CA 1
ATOM 691 C C . SER A 1 91 ? 13.145 -1.596 -23.697 1.00 84.56 91 SER A C 1
ATOM 693 O O . SER A 1 91 ? 12.659 -0.538 -24.098 1.00 84.56 91 SER A O 1
ATOM 695 N N . ARG A 1 92 ? 13.805 -2.430 -24.508 1.00 85.25 92 ARG A N 1
ATOM 696 C CA . ARG A 1 92 ? 13.833 -2.283 -25.971 1.00 85.25 92 ARG A CA 1
ATOM 697 C C . ARG A 1 92 ? 12.646 -2.957 -26.655 1.00 85.25 92 ARG A C 1
ATOM 699 O O . ARG A 1 92 ? 12.433 -2.707 -27.838 1.00 85.25 92 ARG A O 1
ATOM 706 N N . VAL A 1 93 ? 11.920 -3.823 -25.947 1.00 89.12 93 VAL A N 1
ATOM 707 C CA . VAL A 1 93 ? 10.823 -4.634 -26.501 1.00 89.12 93 VAL A CA 1
ATOM 708 C C . VAL A 1 93 ? 9.459 -4.292 -25.908 1.00 89.12 93 VAL A C 1
ATOM 710 O O . VAL A 1 93 ? 8.447 -4.587 -26.537 1.00 89.12 93 VAL A O 1
ATOM 713 N N . LEU A 1 94 ? 9.427 -3.656 -24.734 1.00 89.00 94 LEU A N 1
ATOM 714 C CA . LEU A 1 94 ? 8.210 -3.207 -24.065 1.00 89.00 94 LEU A CA 1
ATOM 715 C C . LEU A 1 94 ? 8.245 -1.683 -23.898 1.00 89.00 94 LEU A C 1
ATOM 717 O O . LEU A 1 94 ? 9.093 -1.146 -23.186 1.00 89.00 94 LEU A O 1
ATOM 721 N N . GLY A 1 95 ? 7.344 -0.982 -24.587 1.00 91.94 95 GLY A N 1
ATOM 722 C CA . GLY A 1 95 ? 7.216 0.472 -24.474 1.00 91.94 95 GLY A CA 1
ATOM 723 C C . GLY A 1 95 ? 6.558 0.908 -23.154 1.00 91.94 95 GLY A C 1
ATOM 724 O O . GLY A 1 95 ? 5.848 0.106 -22.546 1.00 91.94 95 GLY A O 1
ATOM 725 N N . PRO A 1 96 ? 6.721 2.178 -22.728 1.00 91.81 96 PRO A N 1
ATOM 726 C CA . PRO A 1 96 ? 6.158 2.686 -21.471 1.00 91.81 96 PRO A CA 1
ATOM 727 C C . PRO A 1 96 ? 4.648 2.455 -21.323 1.00 91.81 96 PRO A C 1
ATOM 729 O O . PRO A 1 96 ? 4.208 1.902 -20.322 1.00 91.81 96 PRO A O 1
ATOM 732 N N . ASP A 1 97 ? 3.853 2.785 -22.343 1.00 93.06 97 ASP A N 1
ATOM 733 C CA . ASP A 1 97 ? 2.391 2.628 -22.274 1.00 93.06 97 ASP A CA 1
ATOM 734 C C . ASP A 1 97 ? 1.960 1.151 -22.242 1.00 93.06 97 ASP A C 1
ATOM 736 O O . ASP A 1 97 ? 0.952 0.796 -21.634 1.00 93.06 97 ASP A O 1
ATOM 740 N N . GLN A 1 98 ? 2.747 0.262 -22.860 1.00 94.12 98 GLN A N 1
ATOM 741 C CA . GLN A 1 98 ? 2.510 -1.180 -22.773 1.00 94.12 98 GLN A CA 1
ATOM 742 C C . GLN A 1 98 ? 2.832 -1.701 -21.371 1.00 94.12 98 GLN A C 1
ATOM 744 O O . GLN A 1 98 ? 2.084 -2.518 -20.842 1.00 94.12 98 GLN A O 1
ATOM 749 N N . LEU A 1 99 ? 3.916 -1.214 -20.754 1.00 93.75 99 LEU A N 1
ATOM 750 C CA . LEU A 1 99 ? 4.264 -1.553 -19.376 1.00 93.75 99 LEU A CA 1
ATOM 751 C C . LEU A 1 99 ? 3.203 -1.046 -18.388 1.00 93.75 99 LEU A C 1
ATOM 753 O O . LEU A 1 99 ? 2.813 -1.800 -17.501 1.00 93.75 99 LEU A O 1
ATOM 757 N N . ALA A 1 100 ? 2.683 0.168 -18.584 1.00 94.81 100 ALA A N 1
ATOM 758 C CA . ALA A 1 100 ? 1.567 0.702 -17.804 1.00 94.81 100 ALA A CA 1
ATOM 759 C C . ALA A 1 100 ? 0.331 -0.209 -17.874 1.00 94.81 100 ALA A C 1
ATOM 761 O O . ALA A 1 100 ? -0.242 -0.563 -16.848 1.00 94.81 100 ALA A O 1
ATOM 762 N N . ALA A 1 101 ? -0.056 -0.645 -19.079 1.00 96.00 101 ALA A N 1
ATOM 763 C CA . ALA A 1 101 ? -1.201 -1.537 -19.266 1.00 96.00 101 ALA A CA 1
ATOM 764 C C . ALA A 1 101 ? -0.989 -2.921 -18.626 1.00 96.00 101 ALA A C 1
ATOM 766 O O . ALA A 1 101 ? -1.914 -3.479 -18.030 1.00 96.00 101 ALA A O 1
ATOM 767 N N . VAL A 1 102 ? 0.232 -3.465 -18.719 1.00 96.56 102 VAL A N 1
ATOM 768 C CA . VAL A 1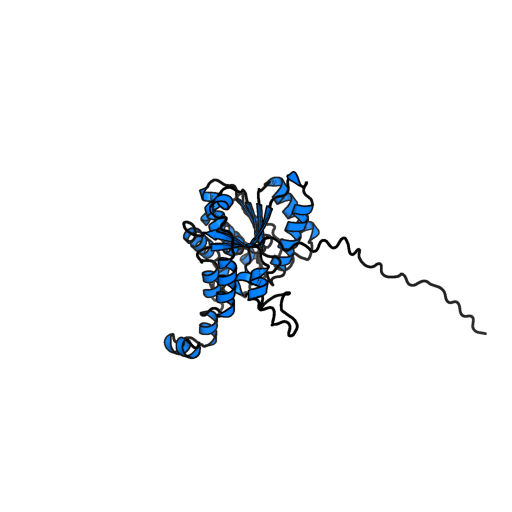 102 ? 0.612 -4.701 -18.020 1.00 96.56 102 VAL A CA 1
ATOM 769 C C . VAL A 1 102 ? 0.431 -4.511 -16.519 1.00 96.56 102 VAL A C 1
ATOM 771 O O . VAL A 1 102 ? -0.340 -5.245 -15.914 1.00 96.56 102 VAL A O 1
ATOM 774 N N . ARG A 1 103 ? 1.051 -3.487 -15.928 1.00 96.75 103 ARG A N 1
ATOM 775 C CA . ARG A 1 103 ? 1.000 -3.242 -14.481 1.00 96.75 103 ARG A CA 1
ATOM 776 C C . ARG A 1 103 ? -0.401 -2.938 -13.959 1.00 96.75 103 ARG A C 1
ATOM 778 O O . ARG A 1 103 ? -0.737 -3.376 -12.866 1.00 96.75 103 ARG A O 1
ATOM 785 N N . ALA A 1 104 ? -1.236 -2.256 -14.743 1.00 98.00 104 ALA A N 1
ATOM 786 C CA . ALA A 1 104 ? -2.645 -2.049 -14.413 1.00 98.00 104 ALA A CA 1
ATOM 787 C C . ALA A 1 104 ? -3.409 -3.380 -14.292 1.00 98.00 104 ALA A C 1
ATOM 789 O O . ALA A 1 104 ? -4.240 -3.539 -13.402 1.00 98.00 104 ALA A O 1
ATOM 790 N N . THR A 1 105 ? -3.096 -4.352 -15.155 1.00 98.38 105 THR A N 1
ATOM 791 C CA . THR A 1 105 ? -3.662 -5.708 -15.065 1.00 98.38 105 THR A CA 1
ATOM 792 C C . THR A 1 105 ? -3.097 -6.454 -13.856 1.00 98.38 105 THR A C 1
ATOM 794 O O . THR A 1 105 ? -3.849 -7.054 -13.099 1.00 98.38 105 THR A O 1
ATOM 797 N N . GLU A 1 106 ? -1.784 -6.365 -13.629 1.00 98.56 106 GLU A N 1
ATOM 798 C CA . GLU A 1 106 ? -1.110 -7.042 -12.514 1.00 98.56 106 GLU A CA 1
ATOM 799 C C . GLU A 1 106 ? -1.655 -6.605 -11.149 1.00 98.56 106 GLU A C 1
ATOM 801 O O . GLU A 1 106 ? -1.946 -7.458 -10.311 1.00 98.56 106 GLU A O 1
ATOM 806 N N . VAL A 1 107 ? -1.857 -5.300 -10.935 1.00 98.69 107 VAL A N 1
ATOM 807 C CA . VAL A 1 107 ? -2.420 -4.793 -9.675 1.00 98.69 107 VAL A CA 1
ATOM 808 C C . VAL A 1 107 ? -3.902 -5.119 -9.517 1.00 98.69 107 VAL A C 1
ATOM 810 O O . VAL A 1 107 ? -4.346 -5.365 -8.397 1.00 98.69 107 VAL A O 1
ATOM 813 N N . ALA A 1 108 ? -4.664 -5.190 -10.612 1.00 98.81 108 ALA A N 1
ATOM 814 C CA . ALA A 1 108 ? -6.050 -5.648 -10.571 1.00 98.81 108 ALA A CA 1
ATOM 815 C C . ALA A 1 108 ? -6.147 -7.124 -10.157 1.00 98.81 108 ALA A C 1
ATOM 817 O O . ALA A 1 108 ? -6.907 -7.458 -9.246 1.00 98.81 108 ALA A O 1
ATOM 818 N N . ASP A 1 109 ? -5.322 -7.986 -10.753 1.00 98.81 109 ASP A N 1
ATOM 819 C CA . ASP A 1 109 ? -5.243 -9.406 -10.401 1.00 98.81 109 ASP A CA 1
ATOM 820 C C . ASP A 1 109 ? -4.754 -9.595 -8.954 1.00 98.81 109 ASP A C 1
ATOM 822 O O . ASP A 1 109 ? -5.299 -10.412 -8.208 1.00 98.81 109 ASP A O 1
ATOM 826 N N . ALA A 1 110 ? -3.763 -8.807 -8.523 1.00 98.88 110 ALA A N 1
ATOM 827 C CA . ALA A 1 110 ? -3.277 -8.817 -7.147 1.00 98.88 110 ALA A CA 1
ATOM 828 C C . ALA A 1 110 ? -4.381 -8.414 -6.159 1.00 98.88 110 ALA A C 1
ATOM 830 O O . ALA A 1 110 ? -4.614 -9.113 -5.175 1.00 98.88 110 ALA A O 1
ATOM 831 N N . CYS A 1 111 ? -5.113 -7.333 -6.437 1.00 98.88 111 CYS A N 1
ATOM 832 C CA . CYS A 1 111 ? -6.242 -6.886 -5.623 1.00 98.88 111 CYS A CA 1
ATOM 833 C C . CYS A 1 111 ? -7.335 -7.960 -5.515 1.00 98.88 111 CYS A C 1
ATOM 835 O O . CYS A 1 111 ? -7.843 -8.200 -4.416 1.00 98.88 111 CYS A O 1
ATOM 837 N N . ALA A 1 112 ? -7.634 -8.667 -6.608 1.00 98.75 112 ALA A N 1
ATOM 838 C CA . ALA A 1 112 ? -8.584 -9.776 -6.606 1.00 98.75 112 ALA A CA 1
ATOM 839 C C . ALA A 1 112 ? -8.125 -10.940 -5.704 1.00 98.75 112 ALA A C 1
ATOM 841 O O . ALA A 1 112 ? -8.922 -11.465 -4.925 1.00 98.75 112 ALA A O 1
ATOM 842 N N . GLU A 1 113 ? -6.836 -11.300 -5.721 1.00 98.75 113 GLU A N 1
ATOM 843 C CA . GLU A 1 113 ? -6.258 -12.306 -4.808 1.00 98.75 113 GLU A CA 1
ATOM 844 C C . GLU A 1 113 ? -6.357 -11.911 -3.325 1.00 98.75 113 GLU A C 1
ATOM 846 O O . GLU A 1 113 ? -6.416 -12.775 -2.442 1.00 98.75 113 GLU A O 1
ATOM 851 N N . LEU A 1 114 ? -6.401 -10.606 -3.044 1.00 98.81 114 LEU A N 1
ATOM 852 C CA . LEU A 1 114 ? -6.592 -10.043 -1.706 1.00 98.81 114 LEU A CA 1
ATOM 853 C C . LEU A 1 114 ? -8.074 -9.819 -1.348 1.00 98.81 114 LEU A C 1
ATOM 855 O O . LEU A 1 114 ? -8.377 -9.385 -0.235 1.00 98.81 114 LEU A O 1
ATOM 859 N N . GLY A 1 115 ? -8.999 -10.132 -2.260 1.00 98.56 115 GLY A N 1
ATOM 860 C CA . GLY A 1 115 ? -10.443 -9.993 -2.075 1.00 98.56 115 GLY A CA 1
ATOM 861 C C . GLY A 1 115 ? -10.970 -8.563 -2.213 1.00 98.56 115 GLY A C 1
ATOM 862 O O . GLY A 1 115 ? -12.051 -8.275 -1.700 1.00 98.56 115 GLY A O 1
ATOM 863 N N . VAL A 1 116 ? -10.214 -7.655 -2.833 1.00 98.75 116 VAL A N 1
ATOM 864 C CA . VAL A 1 116 ? -10.665 -6.295 -3.168 1.00 98.75 116 VAL A CA 1
ATOM 865 C C . VAL A 1 116 ? -11.493 -6.357 -4.451 1.00 98.75 116 VAL A C 1
ATOM 867 O O . VAL A 1 116 ? -11.068 -6.953 -5.439 1.00 98.75 116 VAL A O 1
ATOM 870 N N . GLU A 1 117 ? -12.681 -5.756 -4.427 1.00 97.94 117 GLU A N 1
ATOM 871 C CA . GLU A 1 117 ? -13.564 -5.723 -5.595 1.00 97.94 117 GLU A CA 1
ATOM 872 C C . GLU A 1 117 ? -13.022 -4.766 -6.672 1.00 97.94 117 GLU A C 1
ATOM 874 O O . GLU A 1 117 ? -12.386 -3.765 -6.325 1.00 97.94 117 GLU A O 1
ATOM 879 N N . PRO A 1 118 ? -13.289 -5.010 -7.970 1.00 98.00 118 PRO A N 1
ATOM 880 C CA . PRO A 1 118 ? -12.765 -4.174 -9.053 1.00 98.00 118 PRO A CA 1
ATOM 881 C C . PRO A 1 118 ? -13.133 -2.686 -8.955 1.00 98.00 118 PRO A C 1
ATOM 883 O O . PRO A 1 118 ? -12.352 -1.837 -9.367 1.00 98.00 118 PRO A O 1
ATOM 886 N N . ASP A 1 119 ? -14.302 -2.354 -8.401 1.00 98.06 119 ASP A N 1
ATOM 887 C CA . ASP A 1 119 ? -14.766 -0.975 -8.189 1.00 98.06 119 ASP A CA 1
ATOM 888 C C . ASP A 1 119 ? -14.107 -0.289 -6.980 1.00 98.06 119 ASP A C 1
ATOM 890 O O . ASP A 1 119 ? -14.260 0.916 -6.790 1.00 98.06 119 ASP A O 1
ATOM 894 N N . GLN A 1 120 ? -13.363 -1.042 -6.166 1.00 98.62 120 GLN A N 1
ATOM 895 C CA . GLN A 1 120 ? -12.588 -0.533 -5.036 1.00 98.62 120 GLN A CA 1
ATOM 896 C C . GLN A 1 120 ? -11.086 -0.434 -5.343 1.00 98.62 120 GLN A C 1
ATOM 898 O O . GLN A 1 120 ? -10.299 -0.142 -4.440 1.00 98.62 120 GLN A O 1
ATOM 903 N N . LEU A 1 121 ? -10.686 -0.637 -6.601 1.00 98.81 121 LEU A N 1
ATOM 904 C CA . LEU A 1 121 ? -9.354 -0.320 -7.103 1.00 98.81 121 LEU A CA 1
ATOM 905 C C . LEU A 1 121 ? -9.410 0.931 -7.981 1.00 98.81 121 LEU A C 1
ATOM 907 O O . LEU A 1 121 ? -10.033 0.936 -9.041 1.00 98.81 121 LEU A O 1
ATOM 9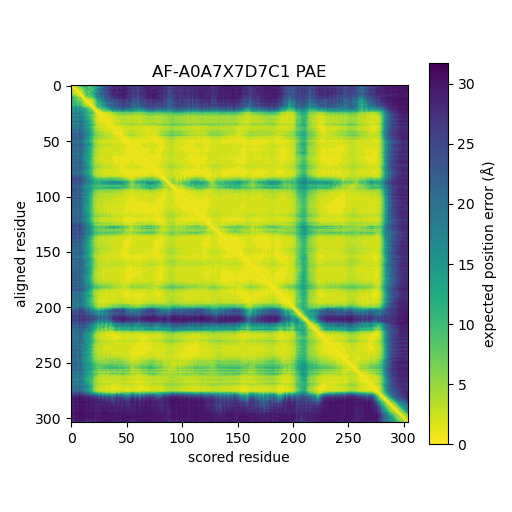11 N N . ILE A 1 122 ? -8.708 1.978 -7.562 1.00 98.81 122 ILE A N 1
ATOM 912 C CA . ILE A 1 122 ? -8.655 3.260 -8.260 1.00 98.81 122 ILE A CA 1
ATOM 913 C C . ILE A 1 122 ? -7.233 3.501 -8.762 1.00 98.81 122 ILE A C 1
ATOM 915 O O . ILE A 1 122 ? -6.279 3.503 -7.986 1.00 98.81 122 ILE A O 1
ATOM 919 N N . LEU A 1 123 ? -7.089 3.738 -10.065 1.00 98.44 123 LEU A N 1
ATOM 920 C CA . LEU A 1 123 ? -5.819 4.111 -10.688 1.00 98.44 123 LEU A CA 1
ATOM 921 C C . LEU A 1 123 ? -5.880 5.598 -11.056 1.00 98.44 123 LEU A C 1
ATOM 923 O O . LEU A 1 123 ? -6.676 5.979 -11.912 1.00 98.44 123 LEU A O 1
ATOM 927 N N . LEU A 1 124 ? -5.058 6.442 -10.422 1.00 97.12 124 LEU A N 1
ATOM 928 C CA . LEU A 1 124 ? -5.081 7.895 -10.671 1.00 97.12 124 LEU A CA 1
ATOM 929 C C . LEU A 1 124 ? -4.412 8.284 -11.999 1.00 97.12 124 LEU A C 1
ATOM 931 O O . LEU A 1 124 ? -4.707 9.344 -12.548 1.00 97.12 124 LEU A O 1
ATOM 935 N N . GLY A 1 125 ? -3.534 7.424 -12.525 1.00 93.12 125 GLY A N 1
ATOM 936 C CA . GLY A 1 125 ? -2.939 7.578 -13.855 1.00 93.12 125 GLY A CA 1
ATOM 937 C C . GLY A 1 125 ? -1.807 8.603 -13.949 1.00 93.12 125 GLY A C 1
ATOM 938 O O . GLY A 1 125 ? -1.478 9.029 -15.057 1.00 93.12 125 GLY A O 1
ATOM 939 N N . HIS A 1 126 ? -1.201 9.003 -12.824 1.00 94.81 126 HIS A N 1
ATOM 940 C CA . HIS A 1 126 ? 0.004 9.832 -12.861 1.00 94.81 126 HIS A CA 1
ATOM 941 C C . HIS A 1 126 ? 1.172 9.058 -13.464 1.00 94.81 126 HIS A C 1
ATOM 943 O O . HIS A 1 126 ? 1.273 7.835 -13.345 1.00 94.81 126 HIS A O 1
ATOM 949 N N . HIS A 1 127 ? 2.093 9.779 -14.091 1.00 89.56 127 HIS A N 1
ATOM 950 C CA . HIS A 1 127 ? 3.322 9.160 -14.553 1.00 89.56 127 HIS A CA 1
ATOM 951 C C . HIS A 1 127 ? 4.259 8.945 -13.361 1.00 89.56 127 HIS A C 1
ATOM 953 O O . HIS A 1 127 ? 4.354 9.754 -12.439 1.00 89.56 127 HIS A O 1
ATOM 959 N N . GLU A 1 128 ? 4.976 7.831 -13.376 1.00 82.69 128 GLU A N 1
ATOM 960 C CA . GLU A 1 128 ? 5.987 7.561 -12.358 1.00 82.69 128 GLU A CA 1
ATOM 961 C C . GLU A 1 128 ? 7.071 8.651 -12.339 1.00 82.69 128 GLU A C 1
ATOM 963 O O . GLU A 1 128 ? 7.575 9.056 -13.395 1.00 82.69 128 GLU A O 1
ATOM 968 N N . GLY A 1 129 ? 7.425 9.118 -11.137 1.00 81.75 129 GLY A N 1
ATOM 969 C CA . GLY A 1 129 ? 8.378 10.203 -10.913 1.00 81.75 129 GLY A CA 1
ATOM 970 C C . GLY A 1 129 ? 7.833 11.620 -11.112 1.00 81.75 129 GLY A C 1
ATOM 971 O O . GLY A 1 129 ? 8.621 12.560 -11.011 1.00 81.75 129 GLY A O 1
ATOM 972 N N . THR A 1 130 ? 6.535 11.794 -11.397 1.00 88.19 130 THR A N 1
ATOM 973 C CA . THR A 1 130 ? 5.915 13.114 -11.640 1.00 88.19 130 THR A CA 1
ATOM 974 C C . THR A 1 130 ? 4.921 13.534 -10.558 1.00 88.19 130 THR A C 1
ATOM 976 O O . THR A 1 130 ? 4.210 14.518 -10.740 1.00 88.19 130 THR A O 1
ATOM 979 N N . LEU A 1 131 ? 4.832 12.823 -9.425 1.00 89.00 131 LEU A N 1
ATOM 980 C CA . LEU A 1 131 ? 3.873 13.174 -8.363 1.00 89.00 131 LEU A CA 1
ATOM 981 C C . LEU A 1 131 ? 4.115 14.570 -7.765 1.00 89.00 131 LEU A C 1
ATOM 983 O O . LEU A 1 131 ? 3.181 15.205 -7.282 1.00 89.00 131 LEU A O 1
ATOM 987 N N . SER A 1 132 ? 5.351 15.067 -7.823 1.00 88.19 132 SER A N 1
ATOM 988 C CA . SER A 1 132 ? 5.714 16.418 -7.383 1.00 88.19 132 SER A CA 1
ATOM 989 C C . SER A 1 132 ? 5.442 17.512 -8.423 1.00 88.19 132 SER A C 1
ATOM 991 O O . SER A 1 132 ? 5.568 18.690 -8.088 1.00 88.19 132 SER A O 1
ATOM 993 N N . ASP A 1 133 ? 5.070 17.162 -9.661 1.00 89.50 133 ASP A N 1
ATOM 994 C CA . ASP A 1 133 ? 4.814 18.151 -10.717 1.00 89.50 133 ASP A CA 1
ATOM 995 C C . ASP A 1 133 ? 3.512 18.928 -10.457 1.00 89.50 133 ASP A C 1
ATOM 997 O O . ASP A 1 133 ? 3.437 20.121 -10.758 1.00 89.50 133 ASP A O 1
ATOM 1001 N N . ASP A 1 134 ? 2.510 18.277 -9.854 1.00 88.50 134 ASP A N 1
ATOM 1002 C CA . ASP A 1 134 ? 1.251 18.901 -9.432 1.00 88.50 134 ASP A CA 1
ATOM 1003 C C . ASP A 1 134 ? 0.731 18.307 -8.110 1.00 88.50 134 ASP A C 1
ATOM 1005 O O . ASP A 1 134 ? -0.238 17.544 -8.050 1.00 88.50 134 ASP A O 1
ATOM 1009 N N . THR A 1 135 ? 1.380 18.686 -7.006 1.00 92.06 135 THR A N 1
ATOM 1010 C CA . THR A 1 135 ? 0.953 18.292 -5.655 1.00 92.06 135 THR A CA 1
ATOM 1011 C C . THR A 1 135 ? -0.478 18.748 -5.343 1.00 92.06 135 THR A C 1
ATOM 1013 O O . THR A 1 135 ? -1.169 18.090 -4.569 1.00 92.06 135 THR A O 1
ATOM 1016 N N . GLY A 1 136 ? -0.941 19.863 -5.921 1.00 95.19 136 GLY A N 1
ATOM 1017 C CA . GLY A 1 136 ? -2.294 20.379 -5.695 1.00 95.19 136 GLY A CA 1
ATOM 1018 C C . GLY A 1 136 ? -3.352 19.404 -6.201 1.00 95.19 136 GLY A C 1
ATOM 1019 O O . GLY A 1 136 ? -4.214 18.987 -5.426 1.00 95.19 136 GLY A O 1
ATOM 1020 N N . LEU A 1 137 ? -3.210 18.973 -7.457 1.00 96.00 137 LEU A N 1
ATOM 1021 C CA . LEU A 1 137 ? -4.065 17.958 -8.069 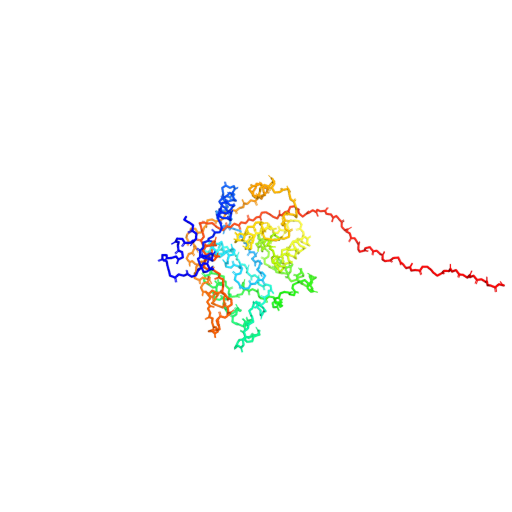1.00 96.00 137 LEU A CA 1
ATOM 1022 C C . LEU A 1 137 ? -4.036 16.638 -7.289 1.00 96.00 137 LEU A C 1
ATOM 1024 O O . LEU A 1 137 ? -5.091 16.061 -7.029 1.00 96.00 137 LEU A O 1
ATOM 1028 N N . LEU A 1 138 ? -2.851 16.174 -6.876 1.00 97.50 138 LEU A N 1
ATOM 1029 C CA . LEU A 1 138 ? -2.724 14.934 -6.105 1.00 97.50 138 LEU A CA 1
ATOM 1030 C C . LEU A 1 138 ? -3.468 15.018 -4.761 1.00 97.50 138 LEU A C 1
ATOM 1032 O O . LEU A 1 138 ? -4.181 14.087 -4.389 1.00 97.50 138 LEU A O 1
ATOM 1036 N N . VAL A 1 139 ? -3.345 16.139 -4.042 1.00 98.44 139 VAL A N 1
ATOM 1037 C CA . VAL A 1 139 ? -4.076 16.359 -2.784 1.00 98.44 139 VAL A CA 1
ATOM 1038 C C . VAL A 1 139 ? -5.586 16.390 -3.021 1.00 98.44 139 VAL A C 1
ATOM 1040 O O . VAL A 1 139 ? -6.325 15.805 -2.230 1.00 98.44 139 VAL A O 1
ATOM 1043 N N . ASP A 1 140 ? -6.050 17.046 -4.087 1.00 98.38 140 ASP A N 1
ATOM 1044 C CA . ASP A 1 140 ? -7.475 17.127 -4.428 1.00 98.38 140 ASP A CA 1
ATOM 1045 C C . ASP A 1 140 ? -8.058 15.734 -4.712 1.00 98.38 140 ASP A C 1
ATOM 1047 O O . ASP A 1 140 ? -9.088 15.371 -4.142 1.00 98.38 140 ASP A O 1
ATOM 1051 N N . GLN A 1 141 ? -7.358 14.920 -5.507 1.00 98.50 141 GLN A N 1
ATOM 1052 C CA . GLN A 1 141 ? -7.763 13.547 -5.819 1.00 98.50 141 GLN A CA 1
ATOM 1053 C C . GLN A 1 141 ? -7.788 12.653 -4.574 1.00 98.50 141 GLN A C 1
ATOM 1055 O O . GLN A 1 141 ? -8.743 11.907 -4.368 1.00 98.50 141 GLN A O 1
ATOM 1060 N N . ILE A 1 142 ? -6.772 12.729 -3.706 1.00 98.62 142 ILE A N 1
ATOM 1061 C CA . ILE A 1 142 ? -6.758 11.940 -2.463 1.00 98.62 142 ILE A CA 1
ATOM 1062 C C . ILE A 1 142 ? -7.883 12.391 -1.527 1.00 98.62 142 ILE A C 1
ATOM 1064 O O . ILE A 1 142 ? -8.555 11.554 -0.927 1.00 98.62 142 ILE A O 1
ATOM 1068 N N . HIS A 1 143 ? -8.117 13.700 -1.410 1.00 98.62 143 HIS A N 1
ATOM 1069 C CA . HIS A 1 143 ? -9.212 14.239 -0.609 1.00 98.62 143 HIS A CA 1
ATOM 1070 C C . HIS A 1 143 ? -10.573 13.741 -1.107 1.00 98.62 143 HIS A C 1
ATOM 1072 O O . HIS A 1 143 ? -11.412 13.361 -0.291 1.00 98.62 143 HIS A O 1
ATOM 1078 N N . GLU A 1 144 ? -10.791 13.711 -2.423 1.00 98.56 144 GLU A N 1
ATOM 1079 C CA . GLU A 1 144 ? -11.995 13.140 -3.031 1.00 98.56 144 GLU A CA 1
ATOM 1080 C C . GLU A 1 144 ? -12.163 11.665 -2.649 1.00 98.56 144 GLU A C 1
ATOM 1082 O O . GLU A 1 144 ? -13.217 11.292 -2.137 1.00 98.56 144 GLU A O 1
ATOM 1087 N N . GLN A 1 145 ? -11.108 10.851 -2.776 1.00 98.62 145 GLN A N 1
ATOM 1088 C CA . GLN A 1 145 ? -11.165 9.432 -2.405 1.00 98.62 145 GLN A CA 1
ATOM 1089 C C . GLN A 1 145 ? -11.456 9.211 -0.917 1.00 98.62 145 GLN A C 1
ATOM 1091 O O . GLN A 1 145 ? -12.242 8.329 -0.574 1.00 98.62 145 GLN A O 1
ATOM 1096 N N . ILE A 1 146 ? -10.872 10.015 -0.022 1.00 98.62 146 ILE A N 1
ATOM 1097 C CA . ILE A 1 146 ? -11.168 9.934 1.416 1.00 98.62 146 ILE A CA 1
ATOM 1098 C C . ILE A 1 146 ? -12.609 10.372 1.697 1.00 98.62 146 ILE A C 1
ATOM 1100 O O . ILE A 1 146 ? -13.289 9.738 2.497 1.00 98.62 146 ILE A O 1
ATOM 1104 N N . SER A 1 147 ? -13.085 11.430 1.039 1.00 98.06 147 SER A N 1
ATOM 1105 C CA . SER A 1 147 ? -14.430 11.976 1.262 1.00 98.06 147 SER A CA 1
ATOM 1106 C C . SER A 1 147 ? -15.529 11.041 0.759 1.00 98.06 147 SER A C 1
ATOM 1108 O O . SER A 1 147 ? -16.555 10.894 1.415 1.00 98.06 147 SER A O 1
ATOM 1110 N N . GLU A 1 148 ? -15.321 10.408 -0.396 1.00 98.00 148 GLU A N 1
ATOM 1111 C CA . GLU A 1 148 ? -16.276 9.475 -0.995 1.00 98.00 148 GLU A CA 1
ATOM 1112 C C . GLU A 1 148 ? -16.322 8.147 -0.230 1.00 98.00 148 GLU A C 1
ATOM 1114 O O . GLU A 1 148 ? -17.399 7.614 0.030 1.00 98.00 148 GLU A O 1
ATOM 1119 N N . PHE A 1 149 ? -15.154 7.615 0.142 1.00 98.50 149 PHE A N 1
ATOM 1120 C CA . PHE A 1 149 ? -15.054 6.313 0.796 1.00 98.50 149 PHE A CA 1
ATOM 1121 C C . PHE A 1 149 ? -15.284 6.373 2.315 1.00 98.50 149 PHE A C 1
ATOM 1123 O O . PHE A 1 149 ? -15.697 5.375 2.900 1.00 98.50 149 PHE A O 1
ATOM 1130 N N . ALA A 1 150 ? -15.021 7.524 2.945 1.00 98.06 150 ALA A N 1
ATOM 1131 C CA . ALA A 1 150 ? -15.122 7.763 4.387 1.00 98.06 150 ALA A CA 1
ATOM 1132 C C . ALA A 1 150 ? -14.479 6.653 5.258 1.00 98.06 150 ALA A C 1
ATOM 1134 O O . ALA A 1 150 ? -15.161 6.062 6.098 1.00 98.06 150 ALA A O 1
ATOM 1135 N N . PRO A 1 151 ? -13.180 6.338 5.065 1.00 98.44 151 PRO A N 1
ATOM 1136 C CA . PRO A 1 151 ? -12.514 5.266 5.801 1.00 98.44 151 PRO A CA 1
ATOM 1137 C C . PRO A 1 151 ? -12.303 5.609 7.282 1.00 98.44 151 PRO A C 1
ATOM 1139 O O . PRO A 1 151 ? -12.144 6.772 7.647 1.00 98.44 151 PRO A O 1
ATOM 1142 N N . ASP A 1 152 ? -12.156 4.586 8.123 1.00 98.44 152 ASP A N 1
ATOM 1143 C CA . ASP A 1 152 ? -11.659 4.741 9.498 1.00 98.44 152 ASP A CA 1
ATOM 1144 C C . ASP A 1 152 ? -10.148 5.017 9.524 1.00 98.44 152 ASP A C 1
ATOM 1146 O O . ASP A 1 152 ? -9.634 5.709 10.412 1.00 98.44 152 ASP A O 1
A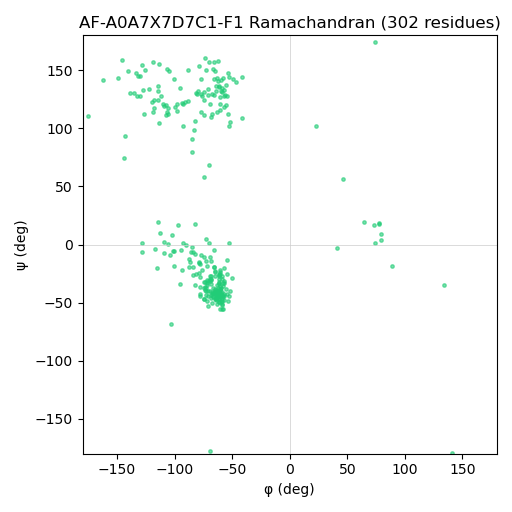TOM 1150 N N . GLU A 1 153 ? -9.414 4.460 8.555 1.00 97.94 153 GLU A N 1
ATOM 1151 C CA . GLU A 1 153 ? -7.970 4.634 8.433 1.00 97.94 153 GLU A CA 1
ATOM 1152 C C . GLU A 1 153 ? -7.466 4.792 6.992 1.00 97.94 153 GLU A C 1
ATOM 1154 O O . GLU A 1 153 ? -7.998 4.230 6.035 1.00 97.94 153 GLU A O 1
ATOM 1159 N N . VAL A 1 154 ? -6.382 5.553 6.860 1.00 98.75 154 VAL A N 1
ATOM 1160 C CA . VAL A 1 154 ? -5.582 5.674 5.641 1.00 98.75 154 VAL A CA 1
ATOM 1161 C C . VAL A 1 154 ? -4.240 5.002 5.894 1.00 98.75 154 VAL A C 1
ATOM 1163 O O . VAL A 1 154 ? -3.497 5.405 6.793 1.00 98.75 154 VAL A O 1
ATOM 1166 N N . LEU A 1 155 ? -3.919 3.995 5.087 1.00 98.75 155 LEU A N 1
ATOM 1167 C CA . LEU A 1 155 ? -2.597 3.383 5.034 1.00 98.75 155 LEU A CA 1
ATOM 1168 C C . LEU A 1 155 ? -1.871 3.972 3.830 1.00 98.75 155 LEU A C 1
ATOM 1170 O O . LEU A 1 155 ? -2.324 3.802 2.706 1.00 98.75 155 LEU A O 1
ATOM 1174 N N . VAL A 1 156 ? -0.754 4.656 4.042 1.00 98.75 156 VAL A N 1
ATOM 1175 C CA . VAL A 1 156 ? 0.044 5.264 2.964 1.00 98.75 156 VAL A CA 1
ATOM 1176 C C . VAL A 1 156 ? 1.503 4.849 3.093 1.00 98.75 156 VAL A C 1
ATOM 1178 O O . VAL A 1 156 ? 1.959 4.534 4.192 1.00 98.75 156 VAL A O 1
ATOM 1181 N N . THR A 1 157 ? 2.262 4.838 2.000 1.00 97.75 157 THR A N 1
ATOM 1182 C CA . THR A 1 157 ? 3.711 4.615 2.076 1.00 97.75 157 THR A CA 1
ATOM 1183 C C . THR A 1 157 ? 4.381 5.584 3.050 1.00 97.75 157 THR A C 1
ATOM 1185 O O . THR A 1 157 ? 3.967 6.733 3.227 1.00 97.75 157 THR A O 1
ATOM 1188 N N . SER A 1 158 ? 5.438 5.119 3.707 1.00 95.38 158 SER A N 1
ATOM 1189 C CA . SER A 1 158 ? 6.185 5.906 4.685 1.00 95.38 158 SER A CA 1
ATOM 1190 C C . SER A 1 158 ? 6.892 7.104 4.054 1.00 95.38 158 SER A C 1
ATOM 1192 O O . SER A 1 158 ? 7.722 6.944 3.162 1.00 95.38 158 SER A O 1
ATOM 1194 N N . GLY A 1 159 ? 6.693 8.296 4.625 1.00 92.69 159 GLY A N 1
ATOM 1195 C CA . GLY A 1 159 ? 7.466 9.495 4.273 1.00 92.69 159 GLY A CA 1
ATOM 1196 C C . GLY A 1 159 ? 8.954 9.402 4.648 1.00 92.69 159 GLY A C 1
ATOM 1197 O O . GLY A 1 159 ? 9.741 10.294 4.341 1.00 92.69 159 GLY A O 1
ATOM 1198 N N . ARG A 1 160 ? 9.365 8.321 5.326 1.00 90.12 160 ARG A N 1
ATOM 1199 C CA . ARG A 1 160 ? 10.768 8.007 5.643 1.00 90.12 160 ARG A CA 1
ATOM 1200 C C . ARG A 1 160 ? 11.421 7.079 4.615 1.00 90.12 160 ARG A C 1
ATOM 1202 O O . ARG A 1 160 ? 12.615 6.802 4.743 1.00 90.12 160 ARG A O 1
ATOM 1209 N N . ASP A 1 161 ? 10.671 6.584 3.632 1.00 91.00 161 ASP A N 1
ATOM 1210 C CA . ASP A 1 161 ? 11.245 5.876 2.490 1.00 91.00 161 ASP A CA 1
ATOM 1211 C C . ASP A 1 161 ? 12.104 6.837 1.665 1.00 91.00 161 ASP A C 1
ATOM 1213 O O . ASP A 1 161 ? 11.861 8.040 1.624 1.00 91.00 161 ASP A O 1
ATOM 1217 N N . TRP A 1 162 ? 13.155 6.335 1.016 1.00 88.38 162 TRP A N 1
ATOM 1218 C CA . TRP A 1 162 ? 14.044 7.198 0.234 1.00 88.38 162 TRP A CA 1
ATOM 1219 C C . TRP A 1 162 ? 13.475 7.572 -1.141 1.00 88.38 162 TRP A C 1
ATOM 1221 O O . TRP A 1 162 ? 13.998 8.497 -1.764 1.00 88.38 162 TRP A O 1
ATOM 1231 N N . HIS A 1 163 ? 12.443 6.866 -1.609 1.00 89.88 163 HIS A N 1
ATOM 1232 C CA . HIS A 1 163 ? 11.811 7.088 -2.905 1.00 89.88 163 HIS A CA 1
ATOM 1233 C C . HIS A 1 163 ? 10.942 8.351 -2.884 1.00 89.88 163 HIS A C 1
ATOM 1235 O O . HIS A 1 163 ? 10.121 8.521 -1.984 1.00 89.88 163 HIS A O 1
ATOM 1241 N N . LEU A 1 164 ? 11.103 9.229 -3.880 1.00 91.44 164 LEU A N 1
ATOM 1242 C CA . LEU A 1 164 ? 10.407 10.521 -3.916 1.00 91.44 164 LEU A CA 1
ATOM 1243 C C . LEU A 1 164 ? 8.889 10.350 -4.016 1.00 91.44 164 LEU A C 1
ATOM 1245 O O . LEU A 1 164 ? 8.184 10.910 -3.190 1.00 91.44 164 LEU A O 1
ATOM 1249 N N . ASP A 1 165 ? 8.390 9.494 -4.913 1.00 93.88 165 ASP A N 1
ATOM 1250 C CA . ASP A 1 165 ? 6.940 9.250 -5.016 1.00 93.88 165 ASP A CA 1
ATOM 1251 C C . ASP A 1 165 ? 6.309 8.762 -3.694 1.00 93.88 165 ASP A C 1
ATOM 1253 O O . ASP A 1 165 ? 5.186 9.146 -3.380 1.00 93.88 165 ASP A O 1
ATOM 1257 N N . HIS A 1 166 ? 7.038 7.994 -2.866 1.00 95.31 166 HIS A N 1
ATOM 1258 C CA . HIS A 1 166 ? 6.545 7.573 -1.545 1.00 95.31 166 HIS A CA 1
ATOM 1259 C C . HIS A 1 166 ? 6.400 8.773 -0.601 1.00 95.31 166 HIS A C 1
ATOM 1261 O O . HIS A 1 166 ? 5.421 8.863 0.140 1.00 95.31 166 HIS A O 1
ATOM 1267 N N . GLN A 1 167 ? 7.373 9.693 -0.620 1.00 94.00 167 GLN A N 1
ATOM 1268 C CA . GLN A 1 167 ? 7.365 10.911 0.195 1.00 94.00 167 GLN A CA 1
ATOM 1269 C C . GLN A 1 167 ? 6.275 11.885 -0.260 1.00 94.00 167 GLN A C 1
ATOM 1271 O O . GLN A 1 167 ? 5.560 12.432 0.578 1.00 94.00 167 GLN A O 1
ATOM 1276 N N . GLU A 1 168 ? 6.125 12.075 -1.571 1.00 96.25 168 GLU A N 1
ATOM 1277 C CA . GLU A 1 168 ? 5.123 12.975 -2.145 1.00 96.25 168 GLU A CA 1
ATOM 1278 C C . GLU A 1 168 ? 3.704 12.465 -1.889 1.00 96.25 168 GLU A C 1
ATOM 1280 O O . GLU A 1 168 ? 2.865 13.226 -1.408 1.00 96.25 168 GLU A O 1
ATOM 1285 N N . LEU A 1 169 ? 3.442 11.168 -2.097 1.00 97.75 169 LEU A N 1
ATOM 1286 C CA . LEU A 1 169 ? 2.136 10.581 -1.794 1.00 97.75 169 LEU A CA 1
ATOM 1287 C C . LEU A 1 169 ? 1.806 10.663 -0.298 1.00 97.75 169 LEU A C 1
ATOM 1289 O O . LEU A 1 169 ? 0.681 10.999 0.069 1.00 97.75 169 LEU A O 1
ATOM 1293 N N . ASN A 1 170 ? 2.790 10.406 0.570 1.00 97.75 170 ASN A N 1
ATOM 1294 C CA . ASN A 1 170 ? 2.639 10.553 2.016 1.00 97.75 170 ASN A CA 1
ATOM 1295 C C . ASN A 1 170 ? 2.263 11.992 2.403 1.00 97.75 170 ASN A C 1
ATOM 1297 O O . ASN A 1 170 ? 1.274 12.209 3.105 1.00 97.75 170 ASN A O 1
ATOM 1301 N N . SER A 1 171 ? 3.020 12.974 1.908 1.00 96.88 171 SER A N 1
ATOM 1302 C CA . SER A 1 171 ? 2.767 14.397 2.143 1.00 96.88 171 SER A CA 1
ATOM 1303 C C . SER A 1 171 ? 1.375 14.805 1.654 1.00 96.88 171 SER A C 1
ATOM 1305 O O . SER A 1 171 ? 0.605 15.419 2.398 1.00 96.88 171 SER A O 1
ATOM 1307 N N . ALA A 1 172 ? 1.009 14.399 0.435 1.00 98.00 172 ALA A N 1
ATOM 1308 C CA . ALA A 1 172 ? -0.287 14.707 -0.151 1.00 98.00 172 ALA A CA 1
ATOM 1309 C C . ALA A 1 172 ? -1.450 14.081 0.637 1.00 98.00 172 ALA A C 1
ATOM 1311 O O . ALA A 1 172 ? -2.460 14.749 0.864 1.00 98.00 172 ALA A O 1
ATOM 1312 N N . ALA A 1 173 ? -1.293 12.851 1.136 1.00 98.31 173 ALA A N 1
ATOM 1313 C CA . ALA A 1 173 ? -2.284 12.198 1.987 1.00 98.31 173 ALA A CA 1
ATOM 1314 C C . ALA A 1 173 ? -2.516 12.957 3.302 1.00 98.31 173 ALA A C 1
ATOM 1316 O O . ALA A 1 173 ? -3.661 13.190 3.690 1.00 98.31 173 ALA A O 1
ATOM 1317 N N . HIS A 1 174 ? -1.448 13.410 3.966 1.00 97.56 174 HIS A N 1
ATOM 1318 C CA . HIS A 1 174 ? -1.562 14.223 5.184 1.00 97.56 174 HIS A CA 1
ATOM 1319 C C . HIS A 1 174 ? -2.243 15.566 4.926 1.00 97.56 174 HIS A C 1
ATOM 1321 O O . HIS A 1 174 ? -3.104 15.980 5.704 1.00 97.56 174 HIS A O 1
ATOM 1327 N N . LEU A 1 175 ? -1.894 16.237 3.825 1.00 97.69 175 LEU A N 1
ATOM 1328 C CA . LEU A 1 175 ? -2.536 17.488 3.419 1.00 97.69 175 LEU A CA 1
ATOM 1329 C C . LEU A 1 175 ? -4.020 17.284 3.092 1.00 97.69 175 LEU A C 1
ATOM 1331 O O . LEU A 1 175 ? -4.839 18.112 3.487 1.00 97.69 175 LEU A O 1
ATOM 1335 N N . ALA A 1 176 ? -4.381 16.184 2.428 1.00 98.19 176 ALA A N 1
ATOM 1336 C CA . ALA A 1 176 ? -5.766 15.838 2.124 1.00 98.19 176 ALA A CA 1
ATOM 1337 C C . ALA A 1 176 ? -6.578 15.591 3.405 1.00 98.19 176 ALA A C 1
ATOM 1339 O O . ALA A 1 176 ? -7.639 16.186 3.583 1.00 98.19 176 ALA A O 1
ATOM 1340 N N . VAL A 1 177 ? -6.049 14.802 4.347 1.00 97.88 177 VAL A N 1
ATOM 1341 C CA . VAL A 1 177 ? -6.691 14.558 5.652 1.00 97.88 177 VAL A CA 1
ATOM 1342 C C . VAL A 1 177 ? -6.831 15.852 6.459 1.00 97.88 177 VAL A C 1
ATOM 1344 O O . VAL A 1 177 ? -7.852 16.072 7.110 1.00 97.88 177 VAL A O 1
ATOM 1347 N N . ALA A 1 178 ? -5.845 16.750 6.402 1.00 96.81 178 ALA A N 1
ATOM 1348 C CA . ALA A 1 178 ? -5.888 18.024 7.119 1.00 96.81 178 ALA A CA 1
ATOM 1349 C C . ALA A 1 178 ? -6.992 18.979 6.625 1.00 96.81 178 ALA A C 1
ATOM 1351 O O . ALA A 1 178 ? -7.377 19.881 7.373 1.00 96.81 178 ALA A O 1
ATOM 1352 N N . ARG A 1 179 ? -7.518 18.786 5.408 1.00 97.06 179 ARG A N 1
ATOM 1353 C CA . ARG A 1 179 ? -8.646 19.565 4.865 1.00 97.06 179 ARG A CA 1
ATOM 1354 C C . ARG A 1 179 ? -10.010 19.116 5.393 1.00 97.06 179 ARG A C 1
ATOM 1356 O O . ARG A 1 179 ? -10.965 19.873 5.272 1.00 97.06 179 ARG A O 1
ATOM 1363 N N . LEU A 1 180 ? -10.096 17.928 5.991 1.00 96.38 180 LEU A N 1
ATOM 1364 C CA . LEU A 1 180 ? -11.327 17.413 6.589 1.00 96.38 180 LEU A CA 1
ATOM 1365 C C . LEU A 1 180 ? -11.583 18.035 7.965 1.00 96.38 180 LEU A C 1
ATOM 1367 O O . LEU A 1 180 ? -10.641 18.381 8.697 1.00 96.38 180 LEU A O 1
ATOM 1371 N N . ASP A 1 181 ? -12.861 18.079 8.341 1.00 95.50 181 ASP A N 1
ATOM 1372 C CA . ASP A 1 181 ? -13.300 18.379 9.702 1.00 95.50 181 ASP A CA 1
ATOM 1373 C C . ASP A 1 181 ? -12.701 17.383 10.700 1.00 95.50 181 ASP A C 1
ATOM 1375 O O . ASP A 1 181 ? -12.591 16.191 10.418 1.00 95.50 181 ASP A O 1
ATOM 1379 N N . GLU A 1 182 ? -12.339 17.853 11.896 1.00 93.12 182 GLU A N 1
ATOM 1380 C CA . GLU A 1 182 ? -11.621 17.044 12.892 1.00 93.12 182 GLU A CA 1
ATOM 1381 C C . GLU A 1 182 ? -12.346 15.737 13.248 1.00 93.12 182 GLU A C 1
ATOM 1383 O O . GLU A 1 182 ? -11.704 14.697 13.372 1.00 93.12 182 GLU A O 1
ATOM 1388 N N . SER A 1 183 ? -13.679 15.761 13.338 1.00 93.31 183 SER A N 1
ATOM 1389 C CA . SER A 1 183 ? -14.499 14.579 13.636 1.00 93.31 183 SER A CA 1
ATOM 1390 C C . SER A 1 183 ? -14.609 13.573 12.488 1.00 93.31 183 SER A C 1
ATOM 1392 O O . SER A 1 183 ? -15.081 12.464 12.715 1.00 93.31 183 SER A O 1
ATOM 1394 N N . ALA A 1 184 ? -14.230 13.960 11.268 1.00 93.38 184 ALA A N 1
ATOM 1395 C CA . ALA A 1 184 ? -14.302 13.133 10.063 1.00 93.38 184 ALA A CA 1
ATOM 1396 C C . ALA A 1 184 ? -12.923 12.626 9.606 1.00 93.38 184 ALA A C 1
ATOM 1398 O O . ALA A 1 184 ? -12.821 11.959 8.579 1.00 93.38 184 ALA A O 1
ATOM 1399 N N . ARG A 1 185 ? -11.844 12.958 10.329 1.00 96.75 185 ARG A N 1
ATOM 1400 C CA . ARG A 1 185 ? -10.486 12.575 9.930 1.00 96.75 185 ARG A CA 1
ATOM 1401 C C . ARG A 1 185 ? -10.231 11.086 10.182 1.00 96.75 185 ARG A C 1
ATOM 1403 O O . ARG A 1 185 ? -10.305 10.667 11.340 1.00 96.75 185 ARG A O 1
ATOM 1410 N N . PRO A 1 186 ? -9.833 10.311 9.155 1.00 97.75 186 PRO A N 1
ATOM 1411 C CA . PRO A 1 186 ? -9.346 8.957 9.367 1.00 97.75 186 PRO A CA 1
ATOM 1412 C C . PRO A 1 186 ? -8.034 8.972 10.151 1.00 97.75 186 PRO A C 1
ATOM 1414 O O . PRO A 1 186 ? -7.251 9.928 10.116 1.00 97.75 186 PRO A O 1
ATOM 1417 N N . THR A 1 187 ? -7.740 7.856 10.806 1.00 96.50 187 THR A N 1
ATOM 1418 C CA . THR A 1 187 ? -6.410 7.627 11.369 1.00 96.50 187 THR A CA 1
ATOM 1419 C C . THR A 1 187 ? -5.412 7.385 10.238 1.00 96.50 187 THR A C 1
ATOM 1421 O O . THR A 1 187 ? -5.629 6.509 9.411 1.00 96.50 187 THR A O 1
ATOM 1424 N N . VAL A 1 188 ? -4.288 8.103 10.208 1.00 97.75 188 VAL A N 1
ATOM 1425 C CA . VAL A 1 188 ? -3.232 7.859 9.209 1.00 97.75 188 VAL A CA 1
ATOM 1426 C C . VAL A 1 188 ? -2.156 6.938 9.783 1.00 97.75 188 VAL A C 1
ATOM 1428 O O . VAL A 1 188 ? -1.694 7.126 10.917 1.00 97.75 188 VAL A O 1
ATOM 1431 N N . ARG A 1 189 ? -1.746 5.941 8.998 1.00 97.94 189 ARG A N 1
ATOM 1432 C CA . ARG A 1 189 ? -0.622 5.045 9.281 1.00 97.94 189 ARG A CA 1
ATOM 1433 C C . ARG A 1 189 ? 0.268 4.891 8.062 1.00 97.94 189 ARG A C 1
ATOM 1435 O O . ARG A 1 189 ? -0.189 4.905 6.925 1.00 97.94 189 ARG A O 1
ATOM 1442 N N . GLU A 1 190 ? 1.552 4.719 8.334 1.00 98.00 190 GLU A N 1
ATOM 1443 C CA . GLU A 1 190 ? 2.589 4.655 7.315 1.00 98.00 190 GLU A CA 1
ATOM 1444 C C . GLU A 1 190 ? 3.147 3.239 7.187 1.00 98.00 190 GLU A C 1
ATOM 1446 O O . GLU A 1 190 ? 3.733 2.733 8.143 1.00 98.00 190 GLU A O 1
ATOM 1451 N N . PHE A 1 191 ? 3.027 2.598 6.026 1.00 98.00 191 PHE A N 1
ATOM 1452 C CA . PHE A 1 191 ? 3.708 1.327 5.773 1.00 98.00 191 PHE A CA 1
ATOM 1453 C C . PHE A 1 191 ? 5.072 1.582 5.102 1.00 98.00 191 PHE A C 1
ATOM 1455 O O . PHE A 1 191 ? 5.141 2.227 4.054 1.00 98.00 191 PHE A O 1
ATOM 1462 N N . PRO A 1 192 ? 6.194 1.148 5.705 1.00 95.88 192 PRO A N 1
ATOM 1463 C CA . PRO A 1 192 ? 7.515 1.330 5.117 1.00 95.88 192 PRO A CA 1
ATOM 1464 C C . PRO A 1 192 ? 7.804 0.253 4.070 1.00 95.88 192 PRO A C 1
ATOM 1466 O O . PRO A 1 192 ? 7.713 -0.937 4.372 1.00 95.88 192 PRO A O 1
ATOM 1469 N N . VAL A 1 193 ? 8.255 0.659 2.884 1.00 95.38 193 VAL A N 1
ATOM 1470 C CA . VAL A 1 193 ? 8.770 -0.261 1.861 1.00 95.38 193 VAL A CA 1
ATOM 1471 C C . VAL A 1 193 ? 10.290 -0.184 1.873 1.00 95.38 193 VAL A C 1
ATOM 1473 O O . VAL A 1 193 ? 10.991 -1.078 2.356 1.00 95.38 193 VAL A O 1
ATOM 1476 N N . TRP A 1 194 ? 10.832 0.953 1.455 1.00 92.00 194 TRP A N 1
ATOM 1477 C CA . TRP A 1 194 ? 12.274 1.116 1.326 1.00 92.00 194 TRP A CA 1
ATOM 1478 C C . TRP A 1 194 ? 12.979 1.245 2.675 1.00 92.00 194 TRP A C 1
ATOM 1480 O O . TRP A 1 194 ? 14.050 0.669 2.862 1.00 92.00 194 TRP A O 1
ATOM 1490 N N . LEU A 1 195 ? 12.368 1.912 3.658 1.00 90.62 195 LEU A N 1
ATOM 1491 C CA . LEU A 1 195 ? 12.887 1.947 5.026 1.00 90.62 195 LEU A CA 1
ATOM 1492 C C . LEU A 1 195 ? 12.958 0.535 5.630 1.00 90.62 195 LEU A C 1
ATOM 1494 O O . LEU A 1 195 ? 13.891 0.236 6.374 1.00 90.62 195 LEU A O 1
ATOM 1498 N N . TRP A 1 196 ? 12.002 -0.342 5.313 1.00 92.12 196 TRP A N 1
ATOM 1499 C CA . TRP A 1 196 ? 11.980 -1.717 5.817 1.00 92.12 196 TRP A CA 1
ATOM 1500 C C . TRP A 1 196 ? 13.067 -2.582 5.175 1.00 92.12 196 TRP A C 1
ATOM 1502 O O . TRP A 1 196 ? 13.836 -3.255 5.876 1.00 92.12 196 TRP A O 1
ATOM 1512 N N . ALA A 1 197 ? 13.162 -2.523 3.847 1.00 88.88 197 ALA A N 1
ATOM 1513 C CA . ALA A 1 197 ? 14.115 -3.302 3.069 1.00 88.88 197 ALA A CA 1
ATOM 1514 C C . ALA A 1 197 ? 15.566 -2.872 3.324 1.00 88.88 197 ALA A C 1
ATOM 1516 O O . ALA A 1 197 ? 16.428 -3.697 3.638 1.00 88.88 197 ALA A O 1
ATOM 1517 N N . ASP A 1 198 ? 15.837 -1.572 3.229 1.00 84.88 198 ASP A N 1
ATOM 1518 C CA . ASP A 1 198 ? 17.195 -1.040 3.270 1.00 84.88 198 ASP A CA 1
ATOM 1519 C C . ASP A 1 198 ? 17.640 -0.607 4.668 1.00 84.88 198 ASP A C 1
ATOM 1521 O O . ASP A 1 198 ? 18.844 -0.539 4.934 1.00 84.88 198 ASP A O 1
ATOM 1525 N N . GLY A 1 199 ? 16.697 -0.317 5.568 1.00 83.69 199 GLY A N 1
ATOM 1526 C CA . GLY A 1 199 ? 16.949 0.330 6.852 1.00 83.69 199 GLY A CA 1
ATOM 1527 C C . GLY A 1 199 ? 17.255 1.834 6.725 1.00 83.69 199 GLY A C 1
ATOM 1528 O O . GLY A 1 199 ? 17.478 2.353 5.631 1.00 83.69 199 GLY A O 1
ATOM 1529 N N . PRO A 1 200 ? 17.384 2.555 7.853 1.00 79.62 200 PRO A N 1
ATOM 1530 C CA . PRO A 1 200 ? 17.542 4.022 7.876 1.00 79.62 200 PRO A CA 1
ATOM 1531 C C . PRO A 1 200 ? 18.901 4.529 7.351 1.00 79.62 200 PRO A C 1
ATOM 1533 O O . PRO A 1 200 ? 19.196 5.723 7.335 1.00 79.62 200 PRO A O 1
ATOM 1536 N N . TRP A 1 201 ? 19.777 3.622 6.917 1.00 74.12 201 TRP A N 1
ATOM 1537 C CA . TRP A 1 201 ? 21.110 3.922 6.390 1.00 74.12 201 TRP A CA 1
ATOM 1538 C C . TRP A 1 201 ? 21.073 4.427 4.937 1.00 74.12 201 TRP A C 1
ATOM 1540 O O . TRP A 1 201 ? 22.068 4.986 4.457 1.00 74.12 201 TRP A O 1
ATOM 1550 N N . ARG A 1 202 ? 19.952 4.218 4.232 1.00 66.88 202 ARG A N 1
ATOM 1551 C CA . ARG A 1 202 ? 19.681 4.712 2.877 1.00 66.88 202 ARG A CA 1
ATOM 1552 C C . ARG A 1 202 ? 18.473 5.649 2.927 1.00 66.88 202 ARG A C 1
ATOM 1554 O O . ARG A 1 202 ? 17.392 5.226 3.302 1.00 66.88 202 ARG A O 1
ATOM 1561 N N . GLY A 1 203 ? 18.675 6.920 2.572 1.00 56.81 203 GLY A N 1
ATOM 1562 C CA . GLY A 1 203 ? 17.607 7.925 2.520 1.00 56.81 203 GLY A CA 1
ATOM 1563 C C . GLY A 1 203 ? 18.015 9.315 3.016 1.00 56.81 203 GLY A C 1
ATOM 1564 O O . GLY A 1 203 ? 19.177 9.518 3.387 1.00 56.81 203 GLY A O 1
ATOM 1565 N N . PRO A 1 204 ? 17.086 10.287 3.012 1.00 48.28 204 PRO A N 1
ATOM 1566 C CA . PRO A 1 204 ? 17.340 11.660 3.465 1.00 48.28 204 PRO A CA 1
ATOM 1567 C C . PRO A 1 204 ? 17.745 11.736 4.948 1.00 48.28 204 PRO A C 1
ATOM 1569 O O . PRO A 1 204 ? 18.515 12.618 5.325 1.00 48.28 204 PRO A O 1
ATOM 1572 N N . SER A 1 205 ? 17.340 10.753 5.760 1.00 48.84 205 SER A N 1
ATOM 1573 C CA . SER A 1 205 ? 17.728 10.591 7.172 1.00 48.84 205 SER A CA 1
ATOM 1574 C C . SER A 1 205 ? 19.172 10.114 7.385 1.00 48.84 205 SER A C 1
ATOM 1576 O O . SER A 1 205 ? 19.585 9.860 8.517 1.00 48.84 205 SER A O 1
ATOM 1578 N N . ARG A 1 206 ? 19.981 9.986 6.323 1.00 53.12 206 ARG A N 1
ATOM 1579 C CA . ARG A 1 206 ? 21.364 9.515 6.434 1.00 53.12 206 ARG A CA 1
ATOM 1580 C C . ARG A 1 206 ? 22.182 10.464 7.328 1.00 53.12 206 ARG A C 1
ATOM 1582 O O . ARG A 1 206 ? 22.352 11.635 6.976 1.00 53.12 206 ARG A O 1
ATOM 1589 N N . PRO A 1 207 ? 22.769 9.991 8.445 1.00 50.88 207 PRO A N 1
ATOM 1590 C CA . PRO A 1 207 ? 23.550 10.853 9.325 1.00 50.88 207 PRO A CA 1
ATOM 1591 C C . PRO A 1 207 ? 24.772 11.398 8.573 1.00 50.88 207 PRO A C 1
ATOM 1593 O O . PRO A 1 207 ? 25.660 10.648 8.163 1.00 50.88 207 PRO A O 1
ATOM 1596 N N . ARG A 1 208 ? 24.804 12.722 8.352 1.00 49.59 208 ARG A N 1
ATOM 1597 C CA . ARG A 1 208 ? 25.777 13.369 7.454 1.00 49.59 208 ARG A CA 1
ATOM 1598 C C . ARG A 1 208 ? 27.222 13.340 7.965 1.00 49.59 208 ARG A C 1
ATOM 1600 O O . ARG A 1 208 ? 28.116 13.320 7.127 1.00 49.59 208 ARG A O 1
ATOM 1607 N N . ARG A 1 209 ? 27.487 13.285 9.279 1.00 43.91 209 ARG A N 1
ATOM 1608 C CA . ARG A 1 209 ? 28.826 13.076 9.886 1.00 43.91 209 ARG A CA 1
ATOM 1609 C C . ARG A 1 209 ? 28.707 12.642 11.351 1.00 43.91 209 ARG A C 1
ATOM 1611 O O . ARG A 1 209 ? 27.874 13.200 12.046 1.00 43.91 209 ARG A O 1
ATOM 1618 N N . ALA A 1 210 ? 29.578 11.723 11.793 1.00 41.44 210 ALA A N 1
ATOM 1619 C CA . ALA A 1 210 ? 30.058 11.410 13.161 1.00 41.44 210 ALA A CA 1
ATOM 1620 C C . ALA A 1 210 ? 29.103 11.384 14.386 1.00 41.44 210 ALA A C 1
ATOM 1622 O O . ALA A 1 210 ? 29.534 10.960 15.452 1.00 41.44 210 ALA A O 1
ATOM 1623 N N . THR A 1 211 ? 27.813 11.700 14.270 1.00 44.28 211 THR A N 1
ATOM 1624 C CA . THR A 1 211 ? 26.771 11.386 15.267 1.00 44.28 211 THR A CA 1
ATOM 1625 C C . THR A 1 211 ? 26.258 9.950 15.131 1.00 44.28 211 THR A C 1
ATOM 1627 O O . THR A 1 211 ? 25.249 9.587 15.728 1.00 44.28 211 THR A O 1
ATOM 1630 N N . ALA A 1 212 ? 27.027 9.095 14.445 1.00 44.62 212 ALA A N 1
ATOM 1631 C CA . ALA A 1 212 ? 26.897 7.637 14.381 1.00 44.62 212 ALA A CA 1
ATOM 1632 C C . ALA A 1 212 ? 26.838 6.929 15.762 1.00 44.62 212 ALA A C 1
ATOM 1634 O O . ALA A 1 212 ? 26.745 5.705 15.821 1.00 44.62 212 ALA A O 1
ATOM 1635 N N . ALA A 1 213 ? 26.889 7.681 16.866 1.00 43.00 213 ALA A N 1
ATOM 1636 C CA . ALA A 1 213 ? 26.692 7.215 18.232 1.00 43.00 213 ALA A CA 1
ATOM 1637 C C . ALA A 1 213 ? 25.213 7.141 18.666 1.00 43.00 213 ALA A C 1
ATOM 1639 O O . ALA A 1 213 ? 24.902 6.383 19.584 1.00 43.00 213 ALA A O 1
ATOM 1640 N N . LEU A 1 214 ? 24.278 7.825 17.990 1.00 50.53 214 LEU A N 1
ATOM 1641 C CA . LEU A 1 214 ? 22.867 7.429 18.035 1.00 50.53 214 LEU A CA 1
ATOM 1642 C C . LEU A 1 214 ? 22.696 6.345 16.976 1.00 50.53 214 LEU A C 1
ATOM 1644 O O . LEU A 1 214 ? 22.326 6.602 15.837 1.00 50.53 214 LEU A O 1
ATOM 1648 N N . SER A 1 215 ? 23.099 5.128 17.347 1.00 61.09 215 SER A N 1
ATOM 1649 C CA . SER A 1 215 ? 22.927 3.921 16.537 1.00 61.09 215 SER A CA 1
ATOM 1650 C C . SER A 1 215 ? 21.532 3.924 15.897 1.00 61.09 215 SER A C 1
ATOM 1652 O O . SER A 1 215 ? 20.595 4.313 16.578 1.00 61.09 215 SER A O 1
ATOM 1654 N N . PRO A 1 216 ? 21.310 3.441 14.669 1.00 60.22 216 PRO A N 1
ATOM 1655 C CA . PRO A 1 216 ? 19.948 3.218 14.161 1.00 60.22 216 PRO A CA 1
ATOM 1656 C C . PRO A 1 216 ? 19.052 2.340 15.043 1.00 60.22 216 PRO A C 1
ATOM 1658 O O . PRO A 1 216 ? 17.832 2.354 14.921 1.00 60.22 216 PRO A O 1
ATOM 1661 N N . LEU A 1 217 ? 19.642 1.645 16.020 1.00 63.19 217 LEU A N 1
ATOM 1662 C CA . LEU A 1 217 ? 18.934 1.034 17.146 1.00 63.19 217 LEU A CA 1
ATOM 1663 C C . LEU A 1 217 ? 18.258 2.057 18.086 1.00 63.19 217 LEU A C 1
ATOM 1665 O O . LEU A 1 217 ? 17.304 1.714 18.769 1.00 63.19 217 LEU A O 1
ATOM 1669 N N . ALA A 1 218 ? 18.766 3.283 18.186 1.00 62.97 218 ALA A N 1
ATOM 1670 C CA . ALA A 1 218 ? 18.174 4.426 18.878 1.00 62.97 218 ALA A CA 1
ATOM 1671 C C . ALA A 1 218 ? 17.051 5.078 18.060 1.00 62.97 218 ALA A C 1
ATOM 1673 O O . ALA A 1 218 ? 16.035 5.422 18.647 1.00 62.97 218 ALA A O 1
ATOM 1674 N N . GLU A 1 219 ? 17.167 5.157 16.732 1.00 65.88 219 GLU A N 1
ATOM 1675 C CA . GLU A 1 219 ? 16.055 5.591 15.866 1.00 65.88 219 GLU A CA 1
ATOM 1676 C C . GLU A 1 219 ? 14.890 4.592 15.912 1.00 65.88 219 GLU A C 1
ATOM 1678 O O . GLU A 1 219 ? 13.741 4.975 16.102 1.00 65.88 219 GLU A O 1
ATOM 1683 N N . ALA A 1 220 ? 15.177 3.285 15.916 1.00 66.75 220 ALA A N 1
ATOM 1684 C CA . ALA A 1 220 ? 14.156 2.265 16.172 1.00 66.75 220 ALA A CA 1
ATOM 1685 C C . ALA A 1 220 ? 13.433 2.447 17.527 1.00 66.75 220 ALA A C 1
ATOM 1687 O O . ALA A 1 220 ? 12.340 1.918 17.715 1.00 66.75 220 ALA A O 1
ATOM 1688 N N . ARG A 1 221 ? 14.015 3.180 18.494 1.00 67.94 221 ARG A N 1
ATOM 1689 C CA . ARG A 1 221 ? 13.351 3.472 19.776 1.00 67.94 221 ARG A CA 1
ATOM 1690 C C . ARG A 1 221 ? 12.364 4.629 19.695 1.00 67.94 221 ARG A C 1
ATOM 1692 O O . ARG A 1 221 ? 11.458 4.654 20.527 1.00 67.94 221 ARG A O 1
ATOM 1699 N N . THR A 1 222 ? 12.537 5.556 18.758 1.00 74.94 222 THR A N 1
ATOM 1700 C CA . THR A 1 222 ? 11.658 6.725 18.606 1.00 74.94 222 THR A CA 1
ATOM 1701 C C . THR A 1 222 ? 10.456 6.435 17.718 1.00 74.94 222 THR A C 1
ATOM 1703 O O . THR A 1 222 ? 9.465 7.153 17.799 1.00 74.94 222 THR A O 1
ATOM 1706 N N . LEU A 1 223 ? 10.517 5.381 16.900 1.00 83.38 223 LEU A N 1
ATOM 1707 C CA . LEU A 1 223 ? 9.374 4.928 16.116 1.00 83.38 223 LEU A CA 1
ATOM 1708 C C . LEU A 1 223 ? 8.280 4.374 17.034 1.00 83.38 223 LEU A C 1
ATOM 1710 O O . LEU A 1 223 ? 8.533 3.504 17.874 1.00 83.38 223 LEU A O 1
ATOM 1714 N N . ARG A 1 224 ? 7.058 4.865 16.835 1.00 90.75 224 ARG A N 1
ATOM 1715 C CA . ARG A 1 224 ? 5.840 4.218 17.316 1.00 90.75 224 ARG A CA 1
ATOM 1716 C C . ARG A 1 224 ? 5.351 3.302 16.213 1.00 90.75 224 ARG A C 1
ATOM 1718 O O . ARG A 1 224 ? 5.194 3.732 15.072 1.00 90.75 224 ARG A O 1
ATOM 1725 N N . VAL A 1 225 ? 5.229 2.031 16.558 1.00 94.31 225 VAL A N 1
ATOM 1726 C CA . VAL A 1 225 ? 5.112 0.951 15.590 1.00 94.31 225 VAL A CA 1
ATOM 1727 C C . VAL A 1 225 ? 3.928 0.097 15.986 1.00 94.31 225 VAL A C 1
ATOM 1729 O O . VAL A 1 225 ? 3.846 -0.373 17.120 1.00 94.31 225 VAL A O 1
ATOM 1732 N N . GLU A 1 226 ? 3.044 -0.124 15.036 1.00 97.12 226 GLU A N 1
ATOM 1733 C CA . GLU A 1 226 ? 1.983 -1.109 15.082 1.00 97.12 226 GLU A CA 1
ATOM 1734 C C . GLU A 1 226 ? 2.374 -2.284 14.183 1.00 97.12 226 GLU A C 1
ATOM 1736 O O . GLU A 1 226 ? 3.096 -2.134 13.191 1.00 97.12 226 GLU A O 1
ATOM 1741 N N . ARG A 1 227 ? 1.920 -3.481 14.541 1.00 97.69 227 ARG A N 1
ATOM 1742 C CA . ARG A 1 227 ? 2.077 -4.670 13.709 1.00 97.69 227 ARG A CA 1
ATOM 1743 C C . ARG A 1 227 ? 0.756 -5.400 13.544 1.00 97.69 227 ARG A C 1
ATOM 1745 O O . ARG A 1 227 ? -0.029 -5.500 14.489 1.00 97.69 227 ARG A O 1
ATOM 1752 N N . VAL A 1 228 ? 0.571 -5.976 12.365 1.00 98.25 228 VAL A N 1
ATOM 1753 C CA . VAL A 1 228 ? -0.537 -6.883 12.054 1.00 98.25 228 VAL A CA 1
ATOM 1754 C C . VAL A 1 228 ? 0.052 -8.237 11.697 1.00 98.25 228 VAL A C 1
ATOM 1756 O O . VAL A 1 228 ? 0.908 -8.341 10.818 1.00 98.25 228 VAL A O 1
ATOM 1759 N N . ALA A 1 229 ? -0.374 -9.291 12.388 1.00 98.06 229 ALA A N 1
ATOM 1760 C CA . ALA A 1 229 ? 0.086 -10.639 12.099 1.00 98.06 229 ALA A CA 1
ATOM 1761 C C . ALA A 1 229 ? -0.362 -11.071 10.695 1.00 98.06 229 ALA A C 1
ATOM 1763 O O . ALA A 1 229 ? -1.525 -10.914 10.320 1.00 98.06 229 ALA A O 1
ATOM 1764 N N . THR A 1 230 ? 0.536 -11.697 9.940 1.00 97.94 230 THR A N 1
ATOM 1765 C CA . THR A 1 230 ? 0.237 -12.226 8.595 1.00 97.94 230 THR A CA 1
ATOM 1766 C C . THR A 1 230 ? -0.361 -13.634 8.634 1.00 97.94 230 THR A C 1
ATOM 1768 O O . THR A 1 230 ? -0.793 -14.166 7.610 1.00 97.94 230 THR A O 1
ATOM 1771 N N . ALA A 1 231 ? -0.411 -14.252 9.819 1.00 97.19 231 ALA A N 1
ATOM 1772 C CA . ALA A 1 231 ? -0.944 -15.594 10.018 1.00 97.19 231 ALA A CA 1
ATOM 1773 C C . ALA A 1 231 ? -2.376 -15.716 9.463 1.00 97.19 231 ALA A C 1
ATOM 1775 O O . ALA A 1 231 ? -3.248 -14.903 9.781 1.00 97.19 231 ALA A O 1
ATOM 1776 N N . GLY A 1 232 ? -2.590 -16.737 8.628 1.00 97.06 232 GLY A N 1
ATOM 1777 C CA . GLY A 1 232 ? -3.843 -16.983 7.905 1.00 97.06 232 GLY A CA 1
ATOM 1778 C C . GLY A 1 232 ? -3.943 -16.304 6.533 1.00 97.06 232 GLY A C 1
ATOM 1779 O O . GLY A 1 232 ? -4.725 -16.759 5.708 1.00 97.06 232 GLY A O 1
ATOM 1780 N N . PHE A 1 233 ? -3.122 -15.285 6.251 1.00 98.19 233 PHE A N 1
ATOM 1781 C CA . PHE A 1 233 ? -3.244 -14.455 5.041 1.00 98.19 233 PHE A CA 1
ATOM 1782 C C . PHE A 1 233 ? -1.947 -14.312 4.232 1.00 98.19 233 PHE A C 1
ATOM 1784 O O . PHE A 1 233 ? -1.974 -13.795 3.117 1.00 98.19 233 PHE A O 1
ATOM 1791 N N . VAL A 1 234 ? -0.815 -14.823 4.732 1.00 97.69 234 VAL A N 1
ATOM 1792 C CA . VAL A 1 234 ? 0.479 -14.766 4.024 1.00 97.69 234 VAL A CA 1
ATOM 1793 C C . VAL A 1 234 ? 0.440 -15.429 2.642 1.00 97.69 234 VAL A C 1
ATOM 1795 O O . VAL A 1 234 ? 1.085 -14.947 1.718 1.00 97.69 234 VAL A O 1
ATOM 1798 N N . GLU A 1 235 ? -0.352 -16.490 2.463 1.00 98.00 235 GLU A N 1
ATOM 1799 C CA . GLU A 1 235 ? -0.480 -17.153 1.160 1.00 98.00 235 GLU A CA 1
ATOM 1800 C C . GLU A 1 235 ? -1.320 -16.342 0.169 1.00 98.00 235 GL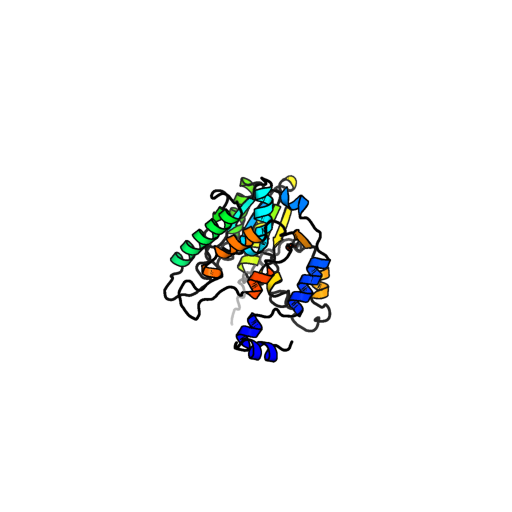U A C 1
ATOM 1802 O O . GLU A 1 235 ? -1.015 -16.352 -1.019 1.00 98.00 235 GLU A O 1
ATOM 1807 N N . ALA A 1 236 ? -2.328 -15.591 0.633 1.00 98.44 236 ALA A N 1
ATOM 1808 C CA . ALA A 1 236 ? -3.037 -14.636 -0.223 1.00 98.44 236 ALA A CA 1
ATOM 1809 C C . ALA A 1 236 ? -2.083 -13.524 -0.684 1.00 98.44 236 ALA A C 1
ATOM 1811 O O . ALA A 1 236 ? -1.961 -13.275 -1.879 1.00 98.44 236 ALA A O 1
ATOM 1812 N N . LYS A 1 237 ? -1.293 -12.967 0.246 1.00 98.50 237 LYS A N 1
ATOM 1813 C CA . LYS A 1 237 ? -0.225 -12.009 -0.075 1.00 98.50 237 LYS A CA 1
ATOM 1814 C C . LYS A 1 237 ? 0.792 -12.576 -1.070 1.00 98.50 237 LYS A C 1
ATOM 1816 O O . LYS A 1 237 ? 1.196 -11.882 -1.995 1.00 98.50 237 LYS A O 1
ATOM 1821 N N . ARG A 1 238 ? 1.204 -13.838 -0.914 1.00 97.94 238 ARG A N 1
ATOM 1822 C CA . ARG A 1 238 ? 2.141 -14.499 -1.835 1.00 97.94 238 ARG A CA 1
ATOM 1823 C C . ARG A 1 238 ? 1.562 -14.631 -3.246 1.00 97.94 238 ARG A C 1
ATOM 1825 O O . ARG A 1 238 ? 2.298 -14.402 -4.201 1.00 97.94 238 ARG A O 1
ATOM 1832 N N . ARG A 1 239 ? 0.283 -14.999 -3.380 1.00 98.38 239 ARG A N 1
ATOM 1833 C CA . ARG A 1 239 ? -0.386 -15.078 -4.690 1.00 98.38 239 ARG A CA 1
ATOM 1834 C C . ARG A 1 239 ? -0.526 -13.700 -5.329 1.00 98.38 239 ARG A C 1
ATOM 1836 O O . ARG A 1 239 ? -0.132 -13.555 -6.477 1.00 98.38 239 ARG A O 1
ATOM 1843 N N . ALA A 1 240 ? -0.931 -12.690 -4.560 1.00 98.56 240 ALA A N 1
ATOM 1844 C CA . ALA A 1 240 ? -0.985 -11.306 -5.026 1.00 98.56 240 ALA A CA 1
ATOM 1845 C C . ALA A 1 240 ? 0.390 -10.789 -5.499 1.00 98.56 240 ALA A C 1
ATOM 1847 O O . ALA A 1 240 ? 0.499 -10.223 -6.580 1.00 98.56 240 ALA A O 1
ATOM 1848 N N . LEU A 1 241 ? 1.477 -11.072 -4.766 1.00 97.56 241 LEU A N 1
ATOM 1849 C CA . LEU A 1 241 ? 2.839 -10.726 -5.210 1.00 97.56 241 LEU A CA 1
ATOM 1850 C C . LEU A 1 241 ? 3.224 -11.421 -6.520 1.00 97.56 241 LEU A C 1
ATOM 1852 O O . LEU A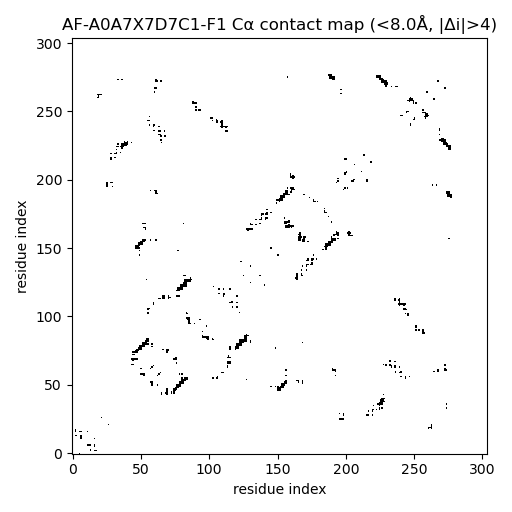 1 241 ? 3.962 -10.854 -7.322 1.00 97.56 241 LEU A O 1
ATOM 1856 N N . ALA A 1 242 ? 2.745 -12.646 -6.744 1.00 96.88 242 ALA A N 1
ATOM 1857 C CA . ALA A 1 242 ? 3.014 -13.385 -7.973 1.00 96.88 242 ALA A CA 1
ATOM 1858 C C . ALA A 1 242 ? 2.269 -12.814 -9.195 1.00 96.88 242 ALA A C 1
ATOM 1860 O O . ALA A 1 242 ? 2.689 -13.084 -10.323 1.00 96.88 242 ALA A O 1
ATOM 1861 N N . CYS A 1 243 ? 1.213 -12.017 -8.990 1.00 98.12 243 CYS A N 1
ATOM 1862 C CA . CYS A 1 243 ? 0.528 -11.288 -10.059 1.00 98.12 243 CYS A CA 1
ATOM 1863 C C . CYS A 1 243 ? 1.394 -10.156 -10.625 1.00 98.12 243 CYS A C 1
ATOM 1865 O O . CYS A 1 243 ? 1.361 -9.922 -11.829 1.00 98.12 243 CYS A O 1
ATOM 1867 N N . HIS A 1 244 ? 2.251 -9.535 -9.805 1.00 97.25 244 HIS A N 1
ATOM 1868 C CA . HIS A 1 244 ? 3.202 -8.478 -10.191 1.00 97.25 244 HIS A CA 1
ATOM 1869 C C . HIS A 1 244 ? 4.409 -9.033 -10.964 1.00 97.25 244 HIS A C 1
ATOM 1871 O O . HIS A 1 244 ? 5.571 -8.927 -10.554 1.00 97.25 244 HIS A O 1
ATOM 1877 N N . ARG A 1 245 ? 4.150 -9.708 -12.087 1.00 95.38 245 ARG A N 1
ATOM 1878 C CA . ARG A 1 245 ? 5.147 -10.465 -12.857 1.00 95.38 245 ARG A CA 1
ATOM 1879 C C . ARG A 1 245 ? 6.218 -9.578 -13.459 1.00 95.38 245 ARG A C 1
ATOM 1881 O O . ARG A 1 245 ? 7.378 -9.982 -13.462 1.00 95.38 245 ARG A O 1
ATOM 1888 N N . SER A 1 246 ? 5.863 -8.394 -13.941 1.00 94.06 246 SER A N 1
ATOM 1889 C CA . SER A 1 246 ? 6.809 -7.413 -14.464 1.00 94.06 246 SER A CA 1
ATOM 1890 C C . SER A 1 246 ? 7.817 -6.971 -13.398 1.00 94.06 246 SER A C 1
ATOM 1892 O O . SER A 1 246 ? 8.914 -6.542 -13.747 1.00 94.06 246 SER A O 1
ATOM 1894 N N . GLN A 1 247 ? 7.457 -7.094 -12.111 1.00 92.69 247 GLN A N 1
ATOM 1895 C CA . GLN A 1 247 ? 8.274 -6.696 -10.956 1.00 92.69 247 GLN A CA 1
ATOM 1896 C C . GLN A 1 247 ? 9.073 -7.856 -10.377 1.00 92.69 247 GLN A C 1
ATOM 1898 O O . GLN A 1 247 ? 10.199 -7.686 -9.920 1.00 92.69 247 GLN A O 1
ATOM 1903 N N . THR A 1 248 ? 8.512 -9.060 -10.419 1.00 91.38 248 THR A N 1
ATOM 1904 C CA . THR A 1 248 ? 9.078 -10.247 -9.762 1.00 91.38 248 THR A CA 1
ATOM 1905 C C . THR A 1 248 ? 9.756 -11.217 -10.729 1.00 91.38 248 THR A C 1
ATOM 1907 O O . THR A 1 248 ? 10.424 -12.160 -10.302 1.00 91.38 248 THR A O 1
ATOM 1910 N N . SER A 1 249 ? 9.614 -11.009 -12.040 1.00 90.06 249 SER A N 1
ATOM 1911 C CA . SER A 1 249 ? 10.152 -11.889 -13.074 1.00 90.06 249 SER A CA 1
ATOM 1912 C C . SER A 1 249 ? 10.593 -11.122 -14.321 1.00 90.06 249 SER A C 1
ATOM 1914 O O . SER A 1 249 ? 10.160 -10.004 -14.589 1.00 90.06 249 SER A O 1
ATOM 1916 N N . ASN A 1 250 ? 11.469 -11.741 -15.113 1.00 90.69 250 ASN A N 1
ATOM 1917 C CA . ASN A 1 250 ? 11.901 -11.171 -16.381 1.00 90.69 250 ASN A CA 1
ATOM 1918 C C . ASN A 1 250 ? 10.888 -11.505 -17.485 1.00 90.69 250 ASN A C 1
ATOM 1920 O O . ASN A 1 250 ? 10.911 -12.605 -18.042 1.00 90.69 250 ASN A O 1
ATOM 1924 N N . ILE A 1 251 ? 10.002 -10.554 -17.788 1.00 91.19 251 ILE A N 1
ATOM 1925 C CA . ILE A 1 251 ? 8.946 -10.717 -18.800 1.00 91.19 251 ILE A CA 1
ATOM 1926 C C . ILE A 1 251 ? 9.394 -10.350 -20.222 1.00 91.19 251 ILE A C 1
ATOM 1928 O O . ILE A 1 251 ? 8.690 -10.664 -21.179 1.00 91.19 251 ILE A O 1
ATOM 1932 N N . THR A 1 252 ? 10.551 -9.699 -20.376 1.00 90.06 252 THR A N 1
ATOM 1933 C CA . THR A 1 252 ? 11.059 -9.234 -21.679 1.00 90.06 252 THR A CA 1
ATOM 1934 C C . THR A 1 252 ? 12.124 -10.156 -22.270 1.00 90.06 252 THR A C 1
ATOM 1936 O O . THR A 1 252 ? 12.408 -10.091 -23.465 1.00 90.06 252 THR A O 1
ATOM 1939 N N . GLY A 1 253 ? 12.735 -11.010 -21.445 1.00 89.44 253 GLY A N 1
ATOM 1940 C CA . GLY A 1 253 ? 13.906 -11.812 -21.798 1.00 89.44 253 GLY A CA 1
ATOM 1941 C C . GLY A 1 253 ? 15.209 -11.005 -21.868 1.00 89.44 253 GLY A C 1
ATOM 1942 O O . GLY A 1 253 ? 16.261 -11.568 -22.171 1.00 89.44 253 GLY A O 1
ATOM 1943 N N . GLU A 1 254 ? 15.177 -9.699 -21.588 1.00 88.38 254 GLU A N 1
ATOM 1944 C CA . GLU A 1 254 ? 16.366 -8.846 -21.614 1.00 88.38 254 GLU A CA 1
ATOM 1945 C C . GLU A 1 254 ? 17.212 -9.074 -20.361 1.00 88.38 254 GLU A C 1
ATOM 1947 O O . GLU A 1 254 ? 16.709 -8.997 -19.244 1.00 88.38 254 GLU A O 1
ATOM 1952 N N . ALA A 1 255 ? 18.516 -9.309 -20.522 1.00 86.81 255 ALA A N 1
ATOM 1953 C CA . ALA A 1 255 ? 19.411 -9.603 -19.396 1.00 86.81 255 ALA A CA 1
ATOM 1954 C C . ALA A 1 255 ? 19.464 -8.490 -18.329 1.00 86.81 255 ALA A C 1
ATOM 1956 O O . ALA A 1 255 ? 19.733 -8.770 -17.166 1.00 86.81 255 ALA A O 1
ATOM 1957 N N . GLU A 1 256 ? 19.204 -7.245 -18.731 1.00 85.31 256 GLU A N 1
ATOM 1958 C CA . GLU A 1 256 ? 19.239 -6.067 -17.859 1.00 85.31 256 GLU A CA 1
ATOM 1959 C C . GLU A 1 256 ? 17.874 -5.723 -17.246 1.00 85.31 256 GLU A C 1
ATOM 1961 O O . GLU A 1 256 ? 17.790 -4.720 -16.545 1.00 85.31 256 GLU A O 1
ATOM 1966 N N . TRP A 1 257 ? 16.810 -6.500 -17.510 1.00 86.06 257 TRP A N 1
ATOM 1967 C CA . TRP A 1 257 ? 15.483 -6.234 -16.943 1.00 86.06 257 TRP A CA 1
ATOM 1968 C C . TRP A 1 257 ? 15.549 -6.295 -15.408 1.00 86.06 257 TRP A C 1
ATOM 1970 O O . TRP A 1 257 ? 15.861 -7.364 -14.864 1.00 86.06 257 TRP A O 1
ATOM 1980 N N . PRO A 1 258 ? 15.292 -5.176 -14.701 1.00 85.12 258 PRO A N 1
ATOM 1981 C CA . PRO A 1 258 ? 15.273 -5.201 -13.249 1.00 85.12 258 PRO A CA 1
ATOM 1982 C C . PRO A 1 258 ? 14.176 -6.137 -12.736 1.00 85.12 258 PRO A C 1
ATOM 1984 O O . PRO A 1 258 ? 13.081 -6.193 -13.281 1.00 85.12 258 PRO A O 1
ATOM 1987 N N . VAL A 1 259 ? 14.479 -6.873 -11.673 1.00 88.19 259 VAL A N 1
ATOM 1988 C CA . VAL A 1 259 ? 13.485 -7.609 -10.889 1.00 88.19 259 VAL A CA 1
ATOM 1989 C C . VAL A 1 259 ? 13.732 -7.307 -9.423 1.00 88.19 259 VAL A C 1
ATOM 1991 O O . VAL A 1 259 ? 14.886 -7.143 -9.004 1.00 88.19 259 VAL A O 1
ATOM 1994 N N . LEU A 1 260 ? 12.659 -7.240 -8.644 1.00 87.31 260 LEU A N 1
ATOM 1995 C CA . LEU A 1 260 ? 12.749 -7.177 -7.197 1.00 87.31 260 LEU A CA 1
ATOM 1996 C C . LEU A 1 260 ? 13.537 -8.388 -6.699 1.00 87.31 260 LEU A C 1
ATOM 1998 O O . LEU A 1 260 ? 13.279 -9.535 -7.067 1.00 87.31 260 LEU A O 1
ATOM 2002 N N . ASP A 1 261 ? 14.542 -8.110 -5.875 1.00 85.69 261 ASP A N 1
ATOM 2003 C CA . ASP A 1 261 ? 15.410 -9.145 -5.338 1.00 85.69 261 ASP A CA 1
ATOM 2004 C C . ASP A 1 261 ? 14.613 -10.125 -4.459 1.00 85.69 261 ASP A C 1
ATOM 2006 O O . ASP A 1 261 ? 13.714 -9.733 -3.713 1.00 85.69 261 ASP A O 1
ATOM 2010 N N . GLN A 1 262 ? 14.949 -11.415 -4.505 1.00 85.69 262 GLN A N 1
ATOM 2011 C CA . GLN A 1 262 ? 14.229 -12.419 -3.722 1.00 85.69 262 GLN A CA 1
ATOM 2012 C C . GLN A 1 262 ? 14.305 -12.143 -2.209 1.00 85.69 262 GLN A C 1
ATOM 2014 O O . GLN A 1 262 ? 13.304 -12.301 -1.513 1.00 85.69 262 GLN A O 1
ATOM 2019 N N . ALA A 1 263 ? 15.451 -11.685 -1.694 1.00 85.31 263 ALA A N 1
ATOM 2020 C CA . ALA A 1 263 ? 15.597 -11.329 -0.286 1.00 85.31 263 ALA A CA 1
ATOM 2021 C C . ALA A 1 263 ? 14.775 -10.080 0.075 1.00 85.31 263 ALA A C 1
ATOM 2023 O O . ALA A 1 263 ? 14.283 -9.984 1.201 1.00 85.31 263 ALA A O 1
ATOM 2024 N N . PHE A 1 264 ? 14.582 -9.152 -0.873 1.00 89.81 264 PHE A N 1
ATOM 2025 C CA . PHE A 1 264 ? 13.634 -8.046 -0.713 1.00 89.81 264 PHE A CA 1
ATOM 2026 C C . PHE A 1 264 ? 12.217 -8.596 -0.524 1.00 89.81 264 PHE A C 1
ATOM 2028 O O . PHE A 1 264 ? 11.612 -8.338 0.514 1.00 89.81 264 PHE A O 1
ATOM 2035 N N . VAL A 1 265 ? 11.724 -9.422 -1.452 1.00 91.12 265 VAL A N 1
ATOM 2036 C CA . VAL A 1 265 ? 10.360 -9.982 -1.393 1.00 91.12 265 VAL A CA 1
ATOM 2037 C C . VAL A 1 265 ? 10.144 -10.795 -0.112 1.00 91.12 265 VAL A C 1
ATOM 2039 O O . VAL A 1 265 ? 9.146 -10.622 0.588 1.00 91.12 265 VAL A O 1
ATOM 2042 N N . GLU A 1 266 ? 11.104 -11.645 0.254 1.00 90.19 266 GLU A N 1
ATOM 2043 C CA . GLU A 1 266 ? 11.043 -12.455 1.475 1.00 90.19 266 GLU A CA 1
ATOM 2044 C C . GLU A 1 266 ? 10.971 -11.603 2.751 1.00 90.19 266 GLU A C 1
ATOM 2046 O O . GLU A 1 266 ? 10.325 -12.009 3.720 1.00 90.19 266 GLU A O 1
ATOM 2051 N N . SER A 1 267 ? 11.549 -10.396 2.753 1.00 90.31 267 SER A N 1
ATOM 2052 C CA . SER A 1 267 ? 11.487 -9.488 3.905 1.00 90.31 267 SER A CA 1
ATOM 2053 C C . SER A 1 267 ? 10.072 -8.971 4.217 1.00 90.31 267 SER A C 1
ATOM 2055 O O . SER A 1 267 ? 9.812 -8.580 5.360 1.00 90.31 267 SER A O 1
ATOM 2057 N N . PHE A 1 268 ? 9.147 -9.040 3.250 1.00 95.31 268 PHE A N 1
ATOM 2058 C CA . PHE A 1 268 ? 7.734 -8.655 3.390 1.00 95.31 268 PHE A CA 1
ATOM 2059 C C . PHE A 1 268 ? 6.782 -9.842 3.581 1.00 95.31 268 PHE A C 1
ATOM 2061 O O . PHE A 1 268 ? 5.596 -9.649 3.851 1.00 95.31 268 PHE A O 1
ATOM 2068 N N . LEU A 1 269 ? 7.294 -11.071 3.493 1.00 95.38 269 LEU A N 1
ATOM 2069 C CA . LEU A 1 269 ? 6.551 -12.314 3.735 1.00 95.38 269 LEU A CA 1
ATOM 2070 C C . LEU A 1 269 ? 6.750 -12.854 5.163 1.00 95.38 269 LEU A C 1
ATOM 2072 O O . LEU A 1 269 ? 6.480 -14.022 5.444 1.00 95.38 269 LEU A O 1
ATOM 2076 N N . GLY A 1 270 ? 7.241 -12.004 6.069 1.00 92.56 270 GLY A N 1
ATOM 2077 C CA . GLY A 1 270 ? 7.441 -12.331 7.476 1.00 92.56 270 GLY A CA 1
ATOM 2078 C C . GLY A 1 270 ? 6.136 -12.517 8.258 1.00 92.56 270 GLY A C 1
ATOM 2079 O O . GLY A 1 270 ? 5.030 -12.408 7.735 1.00 92.56 270 GLY A O 1
ATOM 2080 N N . ALA A 1 271 ? 6.270 -12.768 9.563 1.00 95.75 271 ALA A N 1
ATOM 2081 C CA . ALA A 1 271 ? 5.139 -13.014 10.465 1.00 95.75 271 ALA A CA 1
ATOM 2082 C C . ALA A 1 271 ? 4.257 -11.777 10.732 1.00 95.75 271 ALA A C 1
ATOM 2084 O O . ALA A 1 271 ? 3.199 -11.895 11.356 1.00 95.75 271 ALA A O 1
ATOM 2085 N N . SER A 1 272 ? 4.696 -10.585 10.323 1.00 97.12 272 SER A N 1
ATOM 2086 C CA . SER A 1 272 ? 3.974 -9.340 10.570 1.00 97.12 272 SER A CA 1
ATOM 2087 C C . SER A 1 272 ? 4.195 -8.321 9.460 1.00 97.12 272 SER A C 1
AT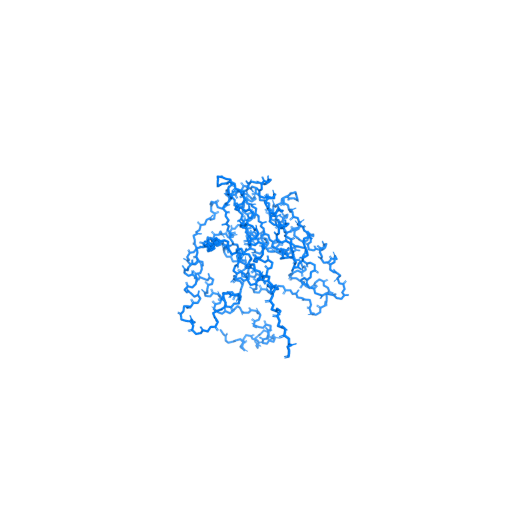OM 2089 O O . SER A 1 272 ? 5.310 -8.188 8.959 1.00 97.12 272 SER A O 1
ATOM 2091 N N . GLU A 1 273 ? 3.140 -7.578 9.146 1.00 98.25 273 GLU A N 1
ATOM 2092 C CA . GLU A 1 273 ? 3.211 -6.285 8.466 1.00 98.25 273 GLU A CA 1
ATOM 2093 C C . GLU A 1 273 ? 3.355 -5.178 9.508 1.00 98.25 273 GLU A C 1
ATOM 2095 O O . GLU A 1 273 ? 2.926 -5.336 10.656 1.00 98.25 273 GLU A O 1
ATOM 2100 N N . VAL A 1 274 ? 4.020 -4.091 9.125 1.00 97.44 274 VAL A N 1
ATOM 2101 C CA . VAL A 1 274 ? 4.441 -3.026 10.035 1.00 97.44 274 VAL A CA 1
ATOM 2102 C C . VAL A 1 274 ? 3.855 -1.702 9.585 1.00 97.44 274 VAL A C 1
ATOM 2104 O O . VAL A 1 274 ? 3.969 -1.331 8.422 1.00 97.44 274 VAL A O 1
ATOM 2107 N N . PHE A 1 275 ? 3.303 -0.973 10.546 1.00 97.75 275 PHE A N 1
ATOM 2108 C CA . PHE A 1 275 ? 2.712 0.339 10.351 1.00 97.75 275 PHE A CA 1
ATOM 2109 C C . PHE A 1 275 ? 3.328 1.314 11.349 1.00 97.75 275 PHE A C 1
ATOM 2111 O O . PHE A 1 275 ? 3.474 1.007 12.532 1.00 97.75 275 PHE A O 1
ATOM 2118 N N . LEU A 1 276 ? 3.738 2.482 10.881 1.00 95.38 276 LEU A N 1
ATOM 2119 C CA . LEU A 1 276 ? 4.314 3.535 11.702 1.00 95.38 276 LEU A CA 1
ATOM 2120 C C . LEU A 1 276 ? 3.243 4.585 11.976 1.00 95.38 276 LEU A C 1
ATOM 2122 O O . LEU A 1 276 ? 2.447 4.925 11.096 1.00 95.38 276 LEU A O 1
ATOM 2126 N N . GLU A 1 277 ? 3.248 5.143 13.183 1.00 91.31 277 GLU A N 1
ATOM 2127 C CA . GLU A 1 277 ? 2.595 6.435 13.362 1.00 91.31 277 GLU A CA 1
ATOM 2128 C C . GLU A 1 277 ? 3.366 7.490 12.548 1.00 91.31 277 GLU A C 1
ATOM 2130 O O . GLU A 1 277 ? 4.610 7.447 12.495 1.00 91.31 277 GLU A O 1
ATOM 2135 N N . PRO A 1 278 ? 2.654 8.449 11.932 1.00 83.19 278 PRO A N 1
ATOM 2136 C CA . PRO A 1 278 ? 3.288 9.591 11.297 1.00 83.19 278 PRO A CA 1
ATOM 2137 C C . PRO A 1 278 ? 4.291 10.227 12.256 1.00 83.19 278 PRO A C 1
ATOM 2139 O O . PRO A 1 278 ? 4.063 10.284 13.469 1.00 83.19 278 PRO A O 1
ATOM 2142 N N . ALA A 1 279 ? 5.425 10.703 11.733 1.00 69.62 279 ALA A N 1
ATOM 2143 C CA . ALA A 1 279 ? 6.211 11.643 12.528 1.00 69.62 279 ALA A CA 1
ATOM 2144 C C . ALA A 1 279 ? 5.270 12.777 12.950 1.00 69.62 279 ALA A C 1
ATOM 2146 O O . ALA A 1 279 ? 4.401 13.150 12.162 1.00 69.62 279 ALA A O 1
ATOM 2147 N N . GLU A 1 280 ? 5.429 13.333 14.154 1.00 58.56 280 GLU A N 1
ATOM 2148 C CA . GLU A 1 280 ? 4.846 14.647 14.412 1.00 58.56 280 GLU A CA 1
ATOM 2149 C C . GLU A 1 280 ? 5.334 15.547 13.273 1.00 58.56 280 GLU A C 1
ATOM 2151 O O . GLU A 1 280 ? 6.527 15.848 13.193 1.00 58.56 280 GLU A O 1
ATOM 2156 N N . LEU A 1 281 ? 4.443 15.867 12.324 1.00 46.03 281 LEU A N 1
ATOM 2157 C CA . LEU A 1 281 ? 4.709 16.867 11.306 1.00 46.03 281 LEU A CA 1
ATOM 2158 C C . LEU A 1 281 ? 5.106 18.084 12.120 1.00 46.03 281 LEU A C 1
ATOM 2160 O O . LEU A 1 281 ? 4.290 18.564 12.909 1.00 46.03 281 LEU A O 1
ATOM 2164 N N . ASP A 1 282 ? 6.374 18.492 12.022 1.00 34.03 282 ASP A N 1
ATOM 2165 C CA . ASP A 1 282 ? 6.867 19.700 12.666 1.00 34.03 282 ASP A CA 1
ATOM 2166 C C . ASP A 1 282 ? 5.895 20.786 12.207 1.00 34.03 282 ASP A C 1
ATOM 2168 O O . ASP A 1 282 ? 5.903 21.168 11.035 1.00 34.03 282 ASP A O 1
ATOM 2172 N N . ARG A 1 283 ? 4.953 21.166 13.085 1.00 31.80 283 ARG A N 1
ATOM 2173 C CA . ARG A 1 283 ? 3.914 22.161 12.827 1.00 31.80 283 ARG A CA 1
ATOM 2174 C C . ARG A 1 283 ? 4.635 23.496 12.753 1.00 31.80 283 ARG A C 1
ATOM 2176 O O . ARG A 1 283 ? 4.536 24.316 13.660 1.00 31.80 283 ARG A O 1
ATOM 2183 N N . ARG A 1 284 ? 5.441 23.697 11.716 1.00 29.17 284 ARG A N 1
ATOM 2184 C CA . ARG A 1 284 ? 5.994 24.991 11.377 1.00 29.17 284 ARG A CA 1
ATOM 2185 C C . ARG A 1 284 ? 4.899 25.694 10.598 1.00 29.17 284 ARG A C 1
ATOM 2187 O O . ARG A 1 284 ? 4.651 25.301 9.460 1.00 29.17 284 ARG A O 1
ATOM 2194 N N . PRO A 1 285 ? 4.217 26.680 11.196 1.00 32.91 285 PRO A N 1
ATOM 2195 C CA . PRO A 1 285 ? 3.308 27.505 10.428 1.00 32.91 285 PRO A CA 1
ATOM 2196 C C . PRO A 1 285 ? 4.123 28.197 9.329 1.00 32.91 285 PRO A C 1
ATOM 2198 O O . PRO A 1 285 ? 5.219 28.695 9.594 1.00 32.91 285 PRO A O 1
ATOM 2201 N N . ASP A 1 286 ? 3.608 28.136 8.104 1.00 37.50 286 ASP A N 1
ATOM 2202 C CA . ASP A 1 286 ? 3.928 28.968 6.946 1.00 37.50 286 ASP A CA 1
ATOM 2203 C C . ASP A 1 286 ? 5.299 29.659 6.942 1.00 37.50 286 ASP A C 1
ATOM 2205 O O . ASP A 1 286 ? 5.487 30.760 7.468 1.00 37.50 286 ASP A O 1
ATOM 2209 N N . ARG A 1 287 ? 6.247 29.105 6.180 1.00 34.38 287 ARG A N 1
ATOM 2210 C CA . ARG A 1 287 ? 7.164 29.984 5.448 1.00 34.38 287 ARG A CA 1
ATOM 2211 C C . ARG A 1 287 ? 6.483 30.373 4.147 1.00 34.38 287 ARG A C 1
ATOM 2213 O O . ARG A 1 287 ? 6.643 29.697 3.136 1.00 34.38 287 ARG A O 1
ATOM 2220 N N . ALA A 1 288 ? 5.757 31.488 4.190 1.00 32.94 288 ALA A N 1
ATOM 2221 C CA . ALA A 1 288 ? 5.410 32.225 2.985 1.00 32.94 288 ALA A CA 1
ATOM 2222 C C . ALA A 1 288 ? 6.672 32.386 2.108 1.00 32.94 288 ALA A C 1
ATOM 2224 O O . ALA A 1 288 ? 7.764 32.614 2.652 1.00 32.94 288 ALA A O 1
ATOM 2225 N N . PRO A 1 289 ? 6.565 32.258 0.774 1.00 34.50 289 PRO A N 1
ATOM 2226 C CA . PRO A 1 289 ? 7.698 32.469 -0.107 1.00 34.50 289 PRO A CA 1
ATOM 2227 C C . PRO A 1 289 ? 8.249 33.876 0.127 1.00 34.50 289 PRO A C 1
ATOM 2229 O O . PRO A 1 289 ? 7.552 34.876 -0.028 1.00 34.50 289 PRO A O 1
ATOM 2232 N N . SER A 1 290 ? 9.509 33.918 0.559 1.00 36.41 290 SER A N 1
ATOM 2233 C CA . SER A 1 290 ? 10.327 35.118 0.708 1.00 36.41 290 SER A CA 1
ATOM 2234 C C . SER A 1 290 ? 10.111 36.041 -0.489 1.00 36.41 290 SER A C 1
ATOM 2236 O O . SER A 1 290 ? 10.580 35.737 -1.586 1.00 36.41 290 SER A O 1
ATOM 2238 N N . ALA A 1 291 ? 9.424 37.164 -0.277 1.00 34.66 291 ALA A N 1
ATOM 2239 C CA . ALA A 1 291 ? 9.267 38.193 -1.289 1.00 34.66 291 ALA A CA 1
ATOM 2240 C C . ALA A 1 291 ? 10.656 38.631 -1.775 1.00 34.66 291 ALA A C 1
ATOM 2242 O O . ALA A 1 291 ? 11.499 39.075 -0.992 1.00 34.66 291 ALA A O 1
ATOM 2243 N N . VAL A 1 292 ? 10.904 38.460 -3.071 1.00 39.47 292 VAL A N 1
ATOM 2244 C CA . VAL A 1 292 ? 12.079 39.013 -3.747 1.00 39.47 292 VAL A CA 1
ATOM 2245 C C . VAL A 1 292 ? 12.009 40.539 -3.602 1.00 39.47 292 VAL A C 1
ATOM 2247 O O . VAL A 1 292 ? 10.974 41.115 -3.943 1.00 39.47 292 VAL A O 1
ATOM 2250 N N . PRO A 1 293 ? 13.053 41.228 -3.104 1.00 35.25 293 PRO A N 1
ATOM 2251 C CA . PRO A 1 293 ? 13.024 42.679 -3.017 1.00 35.25 293 PRO A CA 1
ATOM 2252 C C . PRO A 1 293 ? 13.069 43.266 -4.430 1.00 35.25 293 PRO A C 1
ATOM 2254 O O . PRO A 1 293 ? 14.018 43.028 -5.179 1.00 35.25 293 PRO A O 1
ATOM 2257 N N . SER A 1 294 ? 12.048 44.042 -4.791 1.00 37.06 294 SER A N 1
ATOM 2258 C CA . SER A 1 294 ? 12.064 44.886 -5.987 1.00 37.06 294 SER A CA 1
ATOM 2259 C C . SER A 1 294 ? 13.259 45.849 -5.934 1.00 37.06 294 SER A C 1
ATOM 2261 O O . SER A 1 294 ? 13.466 46.489 -4.900 1.00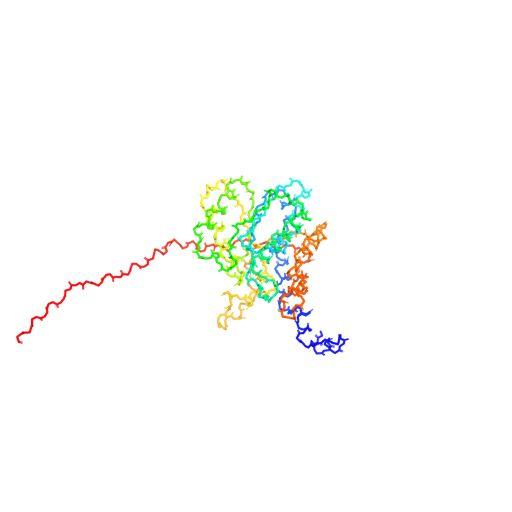 37.06 294 SER A O 1
ATOM 2263 N N . PRO A 1 295 ? 14.045 46.001 -7.015 1.00 39.81 295 PRO A N 1
ATOM 2264 C CA . PRO A 1 295 ? 15.115 46.984 -7.050 1.00 39.81 295 PRO A CA 1
ATOM 2265 C C . PRO A 1 295 ? 14.510 48.381 -7.206 1.00 39.81 295 PRO A C 1
ATOM 2267 O O . PRO A 1 295 ? 13.942 48.722 -8.246 1.00 39.81 295 PRO A O 1
ATOM 2270 N N . ASP A 1 296 ? 14.633 49.177 -6.149 1.00 40.47 296 ASP A N 1
ATOM 2271 C CA . ASP A 1 296 ? 14.257 50.584 -6.146 1.00 40.47 296 ASP A CA 1
ATOM 2272 C C . ASP A 1 296 ? 15.131 51.385 -7.127 1.00 40.47 296 ASP A C 1
ATOM 2274 O O . ASP A 1 296 ? 16.362 51.270 -7.173 1.00 40.47 296 ASP A O 1
ATOM 2278 N N . ARG A 1 297 ? 14.457 52.197 -7.940 1.00 46.78 297 ARG A N 1
ATOM 2279 C CA . ARG A 1 297 ? 15.032 53.123 -8.909 1.00 46.78 297 ARG A CA 1
ATOM 2280 C C . ARG A 1 297 ? 15.193 54.483 -8.239 1.00 46.78 297 ARG A C 1
ATOM 2282 O O . ARG A 1 297 ? 14.253 55.262 -8.255 1.00 46.78 297 ARG A O 1
ATOM 2289 N N . SER A 1 298 ? 16.407 54.844 -7.828 1.00 39.72 298 SER A N 1
ATOM 2290 C CA . SER A 1 298 ? 16.893 56.228 -7.975 1.00 39.72 298 SER A CA 1
ATOM 2291 C C . SER A 1 298 ? 18.349 56.370 -7.541 1.00 39.72 298 SER A C 1
ATOM 2293 O O . SER A 1 298 ? 18.650 56.368 -6.355 1.00 39.72 298 SER A O 1
ATOM 2295 N N . THR A 1 299 ? 19.254 56.604 -8.490 1.00 40.38 299 THR A N 1
ATOM 2296 C CA . THR A 1 299 ? 20.389 57.511 -8.260 1.00 40.38 299 THR A CA 1
ATOM 2297 C C . THR A 1 299 ? 20.679 58.276 -9.544 1.00 40.38 299 THR A C 1
ATOM 2299 O O . THR A 1 299 ? 21.413 57.846 -10.428 1.00 40.38 299 THR A O 1
ATOM 2302 N N . THR A 1 300 ? 20.077 59.456 -9.638 1.00 44.88 300 THR A N 1
ATOM 2303 C CA . THR A 1 300 ? 20.517 60.528 -10.524 1.00 44.88 300 THR A CA 1
ATOM 2304 C C . THR A 1 300 ? 21.862 61.029 -9.996 1.00 44.88 300 THR A C 1
ATOM 2306 O O . THR A 1 300 ? 21.928 61.600 -8.909 1.00 44.88 300 THR A O 1
ATOM 2309 N N . ARG A 1 301 ? 22.953 60.811 -10.735 1.00 42.94 301 ARG A N 1
ATOM 2310 C CA . ARG A 1 301 ? 24.207 61.555 -10.547 1.00 42.94 301 ARG A CA 1
ATOM 2311 C C . ARG A 1 301 ? 24.460 62.403 -11.784 1.00 42.94 301 ARG A C 1
ATOM 2313 O O . ARG A 1 301 ? 24.872 61.894 -12.821 1.00 42.94 301 ARG A O 1
ATOM 2320 N N . SER A 1 302 ? 24.218 63.701 -11.632 1.00 41.44 302 SER A N 1
ATOM 2321 C CA . SER A 1 302 ? 24.742 64.746 -12.504 1.00 41.44 302 SER A CA 1
ATOM 2322 C C . SER A 1 302 ? 26.272 64.700 -12.500 1.00 41.44 302 SER A C 1
ATOM 2324 O O . SER A 1 302 ? 26.892 64.656 -11.437 1.00 41.44 302 SER A O 1
ATOM 2326 N N . ARG A 1 303 ? 26.873 64.720 -13.690 1.00 47.50 303 ARG A N 1
ATOM 2327 C CA . ARG A 1 303 ? 28.275 65.083 -13.907 1.00 47.50 303 ARG A CA 1
ATOM 2328 C C . ARG A 1 303 ? 28.301 66.480 -14.520 1.00 47.50 303 ARG A C 1
ATOM 2330 O O . ARG A 1 303 ? 27.833 66.658 -15.640 1.00 47.50 303 ARG A O 1
ATOM 2337 N N . THR A 1 304 ? 28.810 67.434 -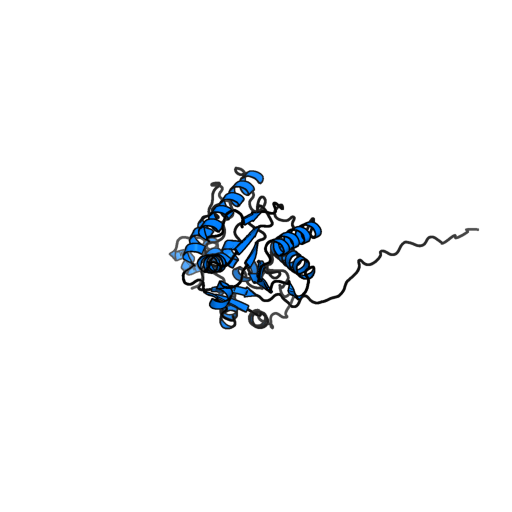13.753 1.00 49.22 304 THR A N 1
ATOM 2338 C CA . THR A 1 304 ? 29.652 68.531 -14.252 1.00 49.22 304 THR A CA 1
ATOM 2339 C C . THR A 1 304 ? 31.086 68.038 -14.329 1.00 49.22 304 THR A C 1
ATOM 2341 O O . THR A 1 304 ? 31.458 67.270 -13.408 1.00 49.22 304 THR A O 1
#

Secondary structure (DSSP, 8-state):
--HHHHHHHHT--HHHHHHSS--HHHHHHHHHHHHH-EE-HHHHTTS-EEEEESSTTHHHHHHHHHHHHHHHTT--EEEEEEE--TTSS--SSS-HHHHHHHHHHHHHHHHHHTT--GGGEEEEEEPTT-TTTTHHHHHHHHHHHHHHH--SEEEEE-TTSS-HHHHHHHHHHHHHHHTS-GGGPPEEEEE-SHHHHH-TTSSTT---SS-TTS-HHHHHHH--EEEEE-TTTHHHHHHHHHH-HHHHS-SS--TT-----HHHHHHHSSSEEEEEPPP-----------PPPP----------

Mean predicted aligned error: 10.0 Å

Radius of gyration: 22.24 Å; Cα contacts (8 Å, |Δi|>4): 506; chains: 1; bounding box: 49×92×47 Å

Nearest PDB structures (foldseek):
  2ixd-assembly1_A  TM=7.718E-01  e=2.093E-09  Bacillus cereus
  8bgo-assembly1_C  TM=7.247E-01  e=1.359E-09  Thermococcus chitonophagus
  5b2e-assembly1_A  TM=6.683E-01  e=8.824E-10  Pyrococcus horikoshii OT3
  4xm0-assembly1_C  TM=7.318E-01  e=3.054E-09  Pyrococcus furiosus DSM 3638
  3dfi-assembly1_A  TM=6.624E-01  e=1.987E-06  Actinoplanes teichomyceticus

Solvent-accessible surface area (backbone atoms only — not comparable to full-atom values): 16782 Å² total; per-residue (Å²): 129,62,64,72,62,55,16,69,75,70,79,43,53,69,65,59,43,54,58,67,43,79,58,70,66,34,58,51,43,52,51,51,38,58,77,65,32,44,81,40,47,73,66,53,28,70,44,26,30,36,37,44,17,44,39,68,52,48,50,46,56,41,36,19,26,60,48,27,43,13,35,76,65,71,24,58,56,35,42,38,26,42,18,40,45,32,65,82,61,88,57,95,87,52,53,42,72,56,44,21,54,51,38,57,50,19,42,52,52,17,36,47,52,28,61,38,53,77,92,34,54,44,74,71,67,37,58,53,87,44,56,78,77,46,47,66,61,51,20,52,54,47,31,48,54,46,68,74,66,63,35,53,26,35,39,25,36,19,63,70,24,56,50,62,48,30,28,45,51,28,52,28,48,54,55,22,47,67,71,45,56,82,93,71,47,45,49,66,33,20,24,48,57,53,31,61,66,63,20,68,78,53,40,90,74,37,82,88,66,91,61,73,80,64,38,68,70,52,55,45,64,72,58,53,37,38,29,34,60,18,79,96,21,49,67,36,27,51,53,18,51,62,38,33,38,72,46,63,36,75,79,81,76,52,91,80,53,69,50,61,50,70,52,55,58,53,67,56,68,44,71,50,38,53,34,28,56,66,71,80,72,79,83,69,78,77,82,69,80,78,77,77,81,77,84,80,87,82,81,91,76,87,81,131

Foldseek 3Di:
DPLVVVCVVPVHDSVLSVLVDADPQLVVLVVLLVVQAAECQPVLLAWAEEEEAQELQRCLLQCLLSLLSNLVSVHHYAYEHEELCLPVWDDPQAHSVNSSVLSVQLSQQLCVLSVHDNVRYHYNHDHPPCLVVCLPVLLVVLLVVCVVRLTLEYEAAACLAQGPSSVSNVVSNVSSLVPDDPVSRHAYKHGYQRCSRPNSCDHPSNDPDDVCVCPSSVVSVVWHKHKHFSPPPLVSSVSSSVSSCQAAHDPRPDPPRDHDRPSSSVSSSDGIRMITHHDPPPPPPDPDPDDDDDDDDDDDDDDD

Sequence (304 aa):
MRPTLLARAVGRSRREVRQLVEPPAAAMWRRRVLERAVDVTASSAERSCLVLAPHPDDETIGCGATIARKRAAGTPVRVVVATDGRHSHRSRVLGPDQLAAVRATEVADACAELGVEPDQLILLGHHEGTLSDDTGLLVDQIHEQISEFAPDEVLVTSGRDWHLDHQELNSAAHLAVARLDESARPTVREFPVWLWADGPWRGPSRPRRATAALSPLAEARTLRVERVATAGFVEAKRRALACHRSQTSNITGEAEWPVLDQAFVESFLGASEVFLEPAELDRRPDRAPSAVPSPDRSTTRSRT

pLDDT: mean 83.28, std 21.01, range [29.17, 98.94]